Protein AF-0000000074205357 (afdb_homodimer)

pLDDT: mean 91.37, std 17.67, range [31.84, 99.0]

Nearest PDB structures (foldseek):
  1nye-assembly2_D  TM=8.393E-01  e=2.472E-08  Escherichia coli
  1qwi-assembly1_B  TM=8.369E-01  e=3.361E-08  Escherichia coli
  1nye-assembly3_F  TM=8.548E-01  e=4.298E-08  Escherichia coli
  1lql-assembly4_G  TM=8.268E-01  e=4.441E-07  Mycoplasmoides pneumoniae
  6mjn-assembly2_C  TM=7.764E-01  e=3.473E-07  Legionella pneumophila

Radius of gyration: 24.24 Å; Cα contacts (8 Å, |Δi|>4): 783; chains: 2; bounding box: 125×74×58 Å

Sequence (344 aa):
MSQPTSQPPSAPSPAPHTHPYAARLHWTGSTGGGIRSYSRDHVATAAPATPVVQLSADSAFRGDPDRLNPEQLVVMAASSCQLLSFLGAAARAGVDVLAYDDDATSHLDLTATPARLGTIRLAVTVRVAAGTDEALVHELAEQAHRACYVASTLAVPVEVSTTVTVGTVTAGMSQPTSQPPSAPSPAPHTHPYAARLHWTGSTGGGIRSYSRDHVATAAPATPVVQLSADSAFRGDPDRLNPEQLVVMAASSCQLLSFLGAAARAGVDVLAYDDDATSHLDLTATPARLGTIRLAVTVRVAAGTDEALVHELAEQAHRACYVASTLAVPVEVSTTVTVGTVTAG

Organism: NCBI:txid88382

InterPro domains:
  IPR003718 OsmC/Ohr conserved domain [PF02566] (63-161)
  IPR015946 K homology domain-like, alpha/beta [G3DSA:3.30.300.20] (14-162)
  IPR036102 OsmC/Ohr superfamily [SSF82784] (19-161)
  IPR052707 OsmC/Ohr Peroxiredoxin [PTHR42830] (17-164)

Secondary structure (DSSP, 8-state):
------PPPP--------EEEEEEEEEE---TT-TTSS---EEEE-TT--PPEEE---GGGT--TTSB-HHHHHHHHHHHHHHHHHHHHHHHHT--EEEEEEEEEEEEETTSSS-EE--EEEEEEEEE-TT--HHHHHHHHHHHHHH-HHHHHBSS-EEEEEEEEE------/------PPP---------EEEEEEEEEE---TT-TTSS---EEEE-TT--PPEEE---GGGT--TTSB-HHHHHHHHHHHHHHHHHHHHHHHHT--EEEEEEEEEEEEETTSSS-EE--EEEEEEEEE-TT--HHHHHHHHHHHHHH-HHHHHBSS-EEEEEEEEE------

Solvent-accessible surface area (backbone atoms only — not comparable to full-atom values): 17899 Å² total; per-residue (Å²): 134,84,75,79,80,76,73,75,79,76,73,78,72,73,72,73,90,68,51,72,38,39,24,42,37,44,38,68,54,44,20,57,75,23,78,84,55,43,76,50,58,33,39,34,36,35,67,75,18,64,62,74,45,57,33,15,36,51,49,94,70,65,20,46,50,59,29,43,24,36,68,43,32,44,53,39,15,39,52,49,28,36,50,53,32,27,51,49,44,28,11,73,71,58,41,33,41,39,33,39,38,30,57,25,38,37,29,51,30,76,84,43,89,63,38,17,53,40,57,33,39,36,46,31,39,36,30,28,45,63,89,63,58,64,70,56,52,54,51,36,48,52,53,9,55,73,62,12,35,51,52,55,26,36,62,43,58,70,46,80,45,82,43,82,43,66,47,73,74,72,82,119,135,84,75,80,79,75,74,74,79,77,73,77,72,74,71,73,90,67,52,72,38,38,24,43,35,44,36,66,55,43,21,57,75,23,79,84,55,43,76,49,57,33,39,34,35,35,68,75,18,65,61,74,46,57,32,15,35,51,49,92,71,66,20,45,50,59,30,43,24,38,69,42,33,43,54,39,15,41,50,48,28,37,49,53,32,25,51,50,46,28,11,72,71,58,41,32,41,41,34,39,37,29,56,25,35,35,29,51,31,76,84,44,89,64,37,18,53,39,57,33,40,37,43,32,40,37,30,28,45,63,90,63,59,63,71,56,52,54,51,36,48,53,53,9,53,71,62,12,34,51,52,55,25,36,64,41,60,70,46,79,46,81,44,81,43,64,47,73,75,71,80,119

Structure (mmCIF, N/CA/C/O backbone):
data_AF-0000000074205357-model_v1
#
loop_
_entity.id
_entity.type
_entity.pdbx_description
1 polymer 'Organic hydroperoxide reductase OsmC/OhrA'
#
loop_
_atom_site.group_PDB
_atom_site.id
_atom_site.type_symbol
_atom_site.label_atom_id
_atom_site.label_alt_id
_atom_site.label_comp_id
_atom_site.label_asym_id
_atom_site.label_entity_id
_atom_site.label_seq_id
_atom_site.pdbx_PDB_ins_code
_atom_site.Cartn_x
_atom_site.Cartn_y
_atom_site.Cartn_z
_atom_site.occupancy
_atom_site.B_iso_or_equiv
_atom_site.auth_seq_id
_atom_site.auth_comp_id
_atom_site.auth_asym_id
_atom_site.auth_atom_id
_atom_site.pdbx_PDB_model_num
ATOM 1 N N . MET A 1 1 ? -61.531 5.719 -25.719 1 37.44 1 MET A N 1
ATOM 2 C CA . MET A 1 1 ? -60.375 6.52 -25.344 1 37.44 1 MET A CA 1
ATOM 3 C C . MET A 1 1 ? -59.438 5.727 -24.438 1 37.44 1 MET A C 1
ATOM 5 O O . MET A 1 1 ? -59.781 5.414 -23.297 1 37.44 1 MET A O 1
ATOM 9 N N . SER A 1 2 ? -58.594 4.852 -25 1 43.41 2 SER A N 1
ATOM 10 C CA . SER A 1 2 ? -57.688 3.898 -24.375 1 43.41 2 SER A CA 1
ATOM 11 C C . SER A 1 2 ? -56.594 4.613 -23.594 1 43.41 2 SER A C 1
ATOM 13 O O . SER A 1 2 ? -55.906 5.492 -24.125 1 43.41 2 SER A O 1
ATOM 15 N N . GLN A 1 3 ? -56.75 4.754 -22.25 1 47.59 3 GLN A N 1
ATOM 16 C CA . GLN A 1 3 ? -55.75 5.34 -21.359 1 47.59 3 GLN A CA 1
ATOM 17 C C . GLN A 1 3 ? -54.406 4.633 -21.5 1 47.59 3 GLN A C 1
ATOM 19 O O . GLN A 1 3 ? -54.312 3.402 -21.438 1 47.59 3 GLN A O 1
ATOM 24 N N . PRO A 1 4 ? -53.406 5.297 -22.125 1 51.5 4 PRO A N 1
ATOM 25 C CA . PRO A 1 4 ? -52.094 4.645 -22.234 1 51.5 4 PRO A CA 1
ATOM 26 C C . PRO A 1 4 ? -51.531 4.199 -20.875 1 51.5 4 PRO A C 1
ATOM 28 O O . PRO A 1 4 ? -51.75 4.867 -19.859 1 51.5 4 PRO A O 1
ATOM 31 N N . THR A 1 5 ? -51.469 2.859 -20.578 1 49.06 5 THR A N 1
ATOM 32 C CA . THR A 1 5 ? -50.812 2.277 -19.406 1 49.06 5 THR A CA 1
ATOM 33 C C . THR A 1 5 ? -49.375 2.768 -19.266 1 49.06 5 THR A C 1
ATOM 35 O O . THR A 1 5 ? -48.531 2.494 -20.141 1 49.06 5 THR A O 1
ATOM 38 N N . SER A 1 6 ? -49.156 3.92 -18.641 1 49.31 6 SER A N 1
ATOM 39 C CA . SER A 1 6 ? -47.781 4.391 -18.328 1 49.31 6 SER A CA 1
ATOM 40 C C . SER A 1 6 ? -46.969 3.305 -17.656 1 49.31 6 SER A C 1
ATOM 42 O O . SER A 1 6 ? -47.344 2.791 -16.594 1 49.31 6 SER A O 1
ATOM 44 N N . GLN A 1 7 ? -46.125 2.523 -18.391 1 51.06 7 GLN A N 1
ATOM 45 C CA . GLN A 1 7 ? -45.188 1.568 -17.828 1 51.06 7 GLN A CA 1
ATOM 46 C C . GLN A 1 7 ? -44.375 2.199 -16.688 1 51.06 7 GLN A C 1
ATOM 48 O O . GLN A 1 7 ? -43.938 3.344 -16.797 1 51.06 7 GLN A O 1
ATOM 53 N N . PRO A 1 8 ? -44.469 1.638 -15.477 1 50.34 8 PRO A N 1
ATOM 54 C CA . PRO A 1 8 ? -43.656 2.211 -14.398 1 50.34 8 PRO A CA 1
ATOM 55 C C . PRO A 1 8 ? -42.188 2.365 -14.781 1 50.34 8 PRO A C 1
ATOM 57 O O . PRO A 1 8 ? -41.719 1.651 -15.656 1 50.34 8 PRO A O 1
ATOM 60 N N . PRO A 1 9 ? -41.5 3.48 -14.445 1 43.53 9 PRO A N 1
ATOM 61 C CA . PRO A 1 9 ? -40.094 3.676 -14.805 1 43.53 9 PRO A CA 1
ATOM 62 C C . PRO A 1 9 ? -39.219 2.506 -14.383 1 43.53 9 PRO A C 1
ATOM 64 O O . PRO A 1 9 ? -39.531 1.81 -13.414 1 43.53 9 PRO A O 1
ATOM 67 N N . SER A 1 10 ? -38.469 1.842 -15.305 1 40.16 10 SER A N 1
ATOM 68 C CA . SER A 1 10 ? -37.531 0.768 -15.039 1 40.16 10 SER A CA 1
ATOM 69 C C . SER A 1 10 ? -36.625 1.108 -13.852 1 40.16 10 SER A C 1
ATOM 71 O O . SER A 1 10 ? -36.25 2.27 -13.656 1 40.16 10 SER A O 1
ATOM 73 N N . ALA A 1 11 ? -36.562 0.311 -12.828 1 44.62 11 ALA A N 1
ATOM 74 C CA . ALA A 1 11 ? -35.719 0.458 -11.656 1 44.62 11 ALA A CA 1
ATOM 75 C C . ALA A 1 11 ? -34.281 0.863 -12.055 1 44.62 11 ALA A C 1
ATOM 77 O O . ALA A 1 11 ? -33.781 0.447 -13.102 1 44.62 11 ALA A O 1
ATOM 78 N N . PRO A 1 12 ? -33.688 1.892 -11.461 1 40.53 12 PRO A N 1
ATOM 79 C CA . PRO A 1 12 ? -32.344 2.26 -11.836 1 40.53 12 PRO A CA 1
ATOM 80 C C . PRO A 1 12 ? -31.406 1.053 -11.945 1 40.53 12 PRO A C 1
ATOM 82 O O . PRO A 1 12 ? -31.641 0.026 -11.305 1 40.53 12 PRO A O 1
ATOM 85 N N . SER A 1 13 ? -30.656 0.828 -13.07 1 40 13 SER A N 1
ATOM 86 C CA . SER A 1 13 ? -29.625 -0.197 -13.242 1 40 13 SER A CA 1
ATOM 87 C C . SER A 1 13 ? -28.812 -0.384 -11.969 1 40 13 SER A C 1
ATOM 89 O O . SER A 1 13 ? -28.5 0.587 -11.273 1 40 13 SER A O 1
ATOM 91 N N . PRO A 1 14 ? -28.766 -1.542 -11.43 1 40.16 14 PRO A N 1
ATOM 92 C CA . PRO A 1 14 ? -27.953 -1.721 -10.227 1 40.16 14 PRO A CA 1
ATOM 93 C C . PRO A 1 14 ? -26.656 -0.91 -10.266 1 40.16 14 PRO A C 1
ATOM 95 O O . PRO A 1 14 ? -26.125 -0.641 -11.344 1 40.16 14 PRO A O 1
ATOM 98 N N . ALA A 1 15 ? -26.453 -0.094 -9.32 1 43.97 15 ALA A N 1
ATOM 99 C CA . ALA A 1 15 ? -25.219 0.68 -9.172 1 43.97 15 ALA A CA 1
ATOM 100 C C . ALA A 1 15 ? -24.016 -0.115 -9.664 1 43.97 15 ALA A C 1
ATOM 102 O O . ALA A 1 15 ? -23.922 -1.32 -9.414 1 43.97 15 ALA A O 1
ATOM 103 N N . PRO A 1 16 ? -23.391 0.157 -10.852 1 49.69 16 PRO A N 1
ATOM 104 C CA . PRO A 1 16 ? -22.219 -0.597 -11.305 1 49.69 16 PRO A CA 1
ATOM 105 C C . PRO A 1 16 ? -21.406 -1.185 -10.141 1 49.69 16 PRO A C 1
ATOM 107 O O . PRO A 1 16 ? -21.406 -0.627 -9.039 1 49.69 16 PRO A O 1
ATOM 110 N N . HIS A 1 17 ? -21.406 -2.588 -10.047 1 56.41 17 HIS A N 1
ATOM 111 C CA . HIS A 1 17 ? -20.688 -3.305 -9 1 56.41 17 HIS A CA 1
ATOM 112 C C . HIS A 1 17 ? -19.391 -2.596 -8.648 1 56.41 17 HIS A C 1
ATOM 114 O O . HIS A 1 17 ? -18.406 -2.658 -9.406 1 56.41 17 HIS A O 1
ATOM 120 N N . THR A 1 18 ? -19.391 -1.508 -7.887 1 74.62 18 THR A N 1
ATOM 121 C CA . THR A 1 18 ? -18.203 -0.749 -7.512 1 74.62 18 THR A CA 1
ATOM 122 C C . THR A 1 18 ? -17.438 -1.458 -6.398 1 74.62 18 THR A C 1
ATOM 124 O O . THR A 1 18 ? -18.047 -2.111 -5.543 1 74.62 18 THR A O 1
ATOM 127 N N . HIS A 1 19 ? -16.188 -1.96 -6.57 1 93.56 19 HIS A N 1
ATOM 128 C CA . HIS A 1 19 ? -15.25 -2.455 -5.57 1 93.56 19 HIS A CA 1
ATOM 129 C C . HIS A 1 19 ? -14.625 -1.307 -4.789 1 93.56 19 HIS A C 1
ATOM 131 O O . HIS A 1 19 ? -13.477 -0.926 -5.043 1 93.56 19 HIS A O 1
ATOM 137 N N . PRO A 1 20 ? -15.523 -0.857 -3.738 1 97.38 20 PRO A N 1
ATOM 138 C CA . PRO A 1 20 ? -15.023 0.285 -2.973 1 97.38 20 PRO A CA 1
ATOM 139 C C . PRO A 1 20 ? -13.984 -0.117 -1.927 1 97.38 20 PRO A C 1
ATOM 141 O O . PRO A 1 20 ? -14.07 -1.208 -1.356 1 97.38 20 PRO A O 1
ATOM 144 N N . TYR A 1 21 ? -13.055 0.749 -1.659 1 98.56 21 TYR A N 1
ATOM 145 C CA . TYR A 1 21 ? -12.062 0.604 -0.601 1 98.56 21 TYR A CA 1
ATOM 146 C C . TYR A 1 21 ? -12.023 1.846 0.283 1 98.56 21 TYR A C 1
ATOM 148 O O . TYR A 1 21 ? -12.156 2.969 -0.207 1 98.56 21 TYR A O 1
ATOM 156 N N . ALA A 1 22 ? -11.812 1.605 1.586 1 98.56 22 ALA A N 1
ATOM 157 C CA . ALA A 1 22 ? -11.703 2.691 2.557 1 98.56 22 ALA A CA 1
ATOM 158 C C . ALA A 1 22 ? -10.586 2.424 3.557 1 98.56 22 ALA A C 1
ATOM 160 O O . ALA A 1 22 ? -10.289 1.27 3.873 1 98.56 22 ALA A O 1
ATOM 161 N N . ALA A 1 23 ? -9.969 3.457 4.02 1 98.88 23 ALA A N 1
ATOM 162 C CA . ALA A 1 23 ? -9.031 3.443 5.137 1 98.88 23 ALA A CA 1
ATOM 163 C C . ALA A 1 23 ? -9.234 4.652 6.043 1 98.88 23 ALA A C 1
ATOM 165 O O . ALA A 1 23 ? -9.336 5.785 5.57 1 98.88 23 ALA A O 1
ATOM 166 N N . ARG A 1 24 ? -9.352 4.387 7.301 1 98.94 24 ARG A N 1
ATOM 167 C CA . ARG A 1 24 ? -9.461 5.449 8.297 1 98.94 24 ARG A CA 1
ATOM 168 C C . ARG A 1 24 ? -8.172 5.57 9.109 1 98.94 24 ARG A C 1
ATOM 170 O O . ARG A 1 24 ? -7.688 4.582 9.664 1 98.94 24 ARG A O 1
ATOM 177 N N . LEU A 1 25 ? -7.66 6.75 9.203 1 98.94 25 LEU A N 1
ATOM 178 C CA . LEU A 1 25 ? -6.375 7.008 9.836 1 98.94 25 LEU A CA 1
ATOM 179 C C . LEU A 1 25 ? -6.52 8.016 10.969 1 98.94 25 LEU A C 1
ATOM 181 O O . LEU A 1 25 ? -7.293 8.969 10.859 1 98.94 25 LEU A O 1
ATOM 185 N N . HIS A 1 26 ? -5.715 7.824 12.023 1 98.94 26 HIS A N 1
ATOM 186 C CA . HIS A 1 26 ? -5.746 8.719 13.172 1 98.94 26 HIS A CA 1
ATOM 187 C C . HIS A 1 26 ? -4.34 8.984 13.703 1 98.94 26 HIS A C 1
ATOM 189 O O . HIS A 1 26 ? -3.539 8.062 13.844 1 98.94 26 HIS A O 1
ATOM 195 N N . TRP A 1 27 ? -4.078 10.219 13.969 1 98.94 27 TRP A N 1
ATOM 196 C CA . TRP A 1 27 ? -2.865 10.672 14.641 1 98.94 27 TRP A CA 1
ATOM 197 C C . TRP A 1 27 ? -3.18 11.75 15.672 1 98.94 27 TRP A C 1
ATOM 199 O O . TRP A 1 27 ? -4.031 12.609 15.438 1 98.94 27 TRP A O 1
ATOM 209 N N . THR A 1 28 ? -2.533 11.719 16.812 1 98.75 28 THR A N 1
ATOM 210 C CA . THR A 1 28 ? -2.543 12.805 17.781 1 98.75 28 THR A CA 1
ATOM 211 C C . THR A 1 28 ? -1.126 13.125 18.25 1 98.75 28 THR A C 1
ATOM 213 O O . THR A 1 28 ? -0.263 12.242 18.281 1 98.75 28 THR A O 1
ATOM 216 N N . GLY A 1 29 ? -0.884 14.344 18.547 1 98.31 29 GLY A N 1
ATOM 217 C CA . GLY A 1 29 ? 0.401 14.828 19.016 1 98.31 29 GLY A CA 1
ATOM 218 C C . GLY A 1 29 ? 0.498 16.344 19.031 1 98.31 29 GLY A C 1
ATOM 219 O O . GLY A 1 29 ? -0.491 17.031 19.297 1 98.31 29 GLY A O 1
ATOM 220 N N . SER A 1 30 ? 1.688 16.844 18.906 1 98.56 30 SER A N 1
ATOM 221 C CA . SER A 1 30 ? 1.98 18.266 18.781 1 98.56 30 SER A CA 1
ATOM 222 C C . SER A 1 30 ? 3.223 18.516 17.938 1 98.56 30 SER A C 1
ATOM 224 O O . SER A 1 30 ? 4.293 17.969 18.219 1 98.56 30 SER A O 1
ATOM 226 N N . THR A 1 31 ? 3.016 19.312 16.953 1 98.56 31 THR A N 1
ATOM 227 C CA . THR A 1 31 ? 4.16 19.641 16.109 1 98.56 31 THR A CA 1
ATOM 228 C C . THR A 1 31 ? 4.781 20.969 16.531 1 98.56 31 THR A C 1
ATOM 230 O O . THR A 1 31 ? 5.715 21.453 15.883 1 98.56 31 THR A O 1
ATOM 233 N N . GLY A 1 32 ? 4.297 21.516 17.531 1 97.5 32 GLY A N 1
ATOM 234 C CA . GLY A 1 32 ? 4.703 22.859 17.938 1 97.5 32 GLY A CA 1
ATOM 235 C C . GLY A 1 32 ? 6.16 22.938 18.359 1 97.5 32 GLY A C 1
ATOM 236 O O . GLY A 1 32 ? 6.773 24 18.297 1 97.5 32 GLY A O 1
ATOM 237 N N . GLY A 1 33 ? 6.738 21.844 18.828 1 97.56 33 GLY A N 1
ATOM 238 C CA . GLY A 1 33 ? 8.117 21.812 19.297 1 97.56 33 GLY A CA 1
ATOM 239 C C . GLY A 1 33 ? 9.125 21.688 18.172 1 97.56 33 GLY A C 1
ATOM 240 O O . GLY A 1 33 ? 10.328 21.688 18.422 1 97.56 33 GLY A O 1
ATOM 241 N N . GLY A 1 34 ? 8.648 21.484 16.922 1 97.56 34 GLY A N 1
ATOM 242 C CA . GLY A 1 34 ? 9.555 21.406 15.789 1 97.56 34 GLY A CA 1
ATOM 243 C C . GLY A 1 34 ? 9.727 19.984 15.266 1 97.56 34 GLY A C 1
ATOM 244 O O . GLY A 1 34 ? 9.125 19.047 15.797 1 97.56 34 GLY A O 1
ATOM 245 N N . ILE A 1 35 ? 10.602 19.781 14.281 1 97.31 35 ILE A N 1
ATOM 246 C CA . ILE A 1 35 ? 10.672 18.609 13.422 1 97.31 35 ILE A CA 1
ATOM 247 C C . ILE A 1 35 ? 11.141 17.406 14.234 1 97.31 35 ILE A C 1
ATOM 249 O O . ILE A 1 35 ? 10.859 16.25 13.875 1 97.31 35 ILE A O 1
ATOM 253 N N . ARG A 1 36 ? 11.742 17.625 15.391 1 96.81 36 ARG A N 1
ATOM 254 C CA . ARG A 1 36 ? 12.281 16.516 16.156 1 96.81 36 ARG A CA 1
ATOM 255 C C . ARG A 1 36 ? 11.406 16.188 17.359 1 96.81 36 ARG A C 1
ATOM 257 O O . ARG A 1 36 ? 11.688 15.25 18.109 1 96.81 36 ARG A O 1
ATOM 264 N N . SER A 1 37 ? 10.25 16.859 17.516 1 96.38 37 SER A N 1
ATOM 265 C CA . SER A 1 37 ? 9.609 16.859 18.828 1 96.38 37 SER A CA 1
ATOM 266 C C . SER A 1 37 ? 8.281 16.109 18.781 1 96.38 37 SER A C 1
ATOM 268 O O . SER A 1 37 ? 7.547 16.078 19.766 1 96.38 37 SER A O 1
ATOM 270 N N . TYR A 1 38 ? 7.934 15.547 17.703 1 98.06 38 TYR A N 1
ATOM 271 C CA . TYR A 1 38 ? 6.656 14.844 17.641 1 98.06 38 TYR A CA 1
ATOM 272 C C . TYR A 1 38 ? 6.84 13.406 17.188 1 98.06 38 TYR A C 1
ATOM 274 O O . TYR A 1 38 ? 7.805 13.094 16.484 1 98.06 38 TYR A O 1
ATOM 282 N N . SER A 1 39 ? 5.902 12.594 17.625 1 98.62 39 SER A N 1
ATOM 283 C CA . SER A 1 39 ? 5.875 11.211 17.141 1 98.62 39 SER A CA 1
ATOM 284 C C . SER A 1 39 ? 5.23 11.117 15.766 1 98.62 39 SER A C 1
ATOM 286 O O . SER A 1 39 ? 4.23 11.781 15.492 1 98.62 39 SER A O 1
ATOM 288 N N . ARG A 1 40 ? 5.758 10.273 14.914 1 98.88 40 ARG A N 1
ATOM 289 C CA . ARG A 1 40 ? 5.191 10 13.602 1 98.88 40 ARG A CA 1
ATOM 290 C C . ARG A 1 40 ? 4.316 8.758 13.625 1 98.88 40 ARG A C 1
ATOM 292 O O . ARG A 1 40 ? 3.83 8.305 12.586 1 98.88 40 ARG A O 1
ATOM 299 N N . ASP A 1 41 ? 4.199 8.148 14.844 1 98.94 41 ASP A N 1
ATOM 300 C CA . ASP A 1 41 ? 3.369 6.961 15.016 1 98.94 41 ASP A CA 1
ATOM 301 C C . ASP A 1 41 ? 1.889 7.297 14.859 1 98.94 41 ASP A C 1
ATOM 303 O O . ASP A 1 41 ? 1.411 8.297 15.398 1 98.94 41 ASP A O 1
ATOM 307 N N . HIS A 1 42 ? 1.185 6.527 14.094 1 98.94 42 HIS A N 1
ATOM 308 C CA . HIS A 1 42 ? -0.252 6.656 13.875 1 98.94 42 HIS A CA 1
ATOM 309 C C . HIS A 1 42 ? -0.887 5.301 13.578 1 98.94 42 HIS A C 1
ATOM 311 O O . HIS A 1 42 ? -0.194 4.281 13.539 1 98.94 42 HIS A O 1
ATOM 317 N N . VAL A 1 43 ? -2.203 5.305 13.516 1 98.94 43 VAL A N 1
ATOM 318 C CA . VAL A 1 43 ? -2.887 4.039 13.273 1 98.94 43 VAL A CA 1
ATOM 319 C C . VAL A 1 43 ? -3.867 4.195 12.117 1 98.94 43 VAL A C 1
ATOM 321 O O . VAL A 1 43 ? -4.34 5.297 11.836 1 98.94 43 VAL A O 1
ATOM 324 N N . ALA A 1 44 ? -4.086 3.119 11.477 1 98.94 44 ALA A N 1
ATOM 325 C CA . ALA A 1 44 ? -5.078 3.086 10.406 1 98.94 44 ALA A CA 1
ATOM 326 C C . ALA A 1 44 ? -5.855 1.772 10.422 1 98.94 44 ALA A C 1
ATOM 328 O O . ALA A 1 44 ? -5.332 0.738 10.844 1 98.94 44 ALA A O 1
ATOM 329 N N . THR A 1 45 ? -7.074 1.815 10.008 1 98.94 45 THR A N 1
ATOM 330 C CA . THR A 1 45 ? -7.945 0.668 9.773 1 98.94 45 THR A CA 1
ATOM 331 C C . THR A 1 45 ? -8.539 0.712 8.367 1 98.94 45 THR A C 1
ATOM 333 O O . THR A 1 45 ? -8.602 1.776 7.75 1 98.94 45 THR A O 1
ATOM 336 N N . ALA A 1 46 ? -8.898 -0.428 7.898 1 98.75 46 ALA A N 1
ATOM 337 C CA . ALA A 1 46 ? -9.531 -0.537 6.586 1 98.75 46 ALA A CA 1
ATOM 338 C C . ALA A 1 46 ? -10.68 -1.539 6.613 1 98.75 46 ALA A C 1
ATOM 340 O O . ALA A 1 46 ? -10.523 -2.686 6.188 1 98.75 46 ALA A O 1
ATOM 341 N N . ALA A 1 47 ? -11.781 -1.073 6.996 1 97.88 47 ALA A N 1
ATOM 342 C CA . ALA A 1 47 ? -12.945 -1.954 7.059 1 97.88 47 ALA A CA 1
ATOM 343 C C . ALA A 1 47 ? -13.273 -2.533 5.688 1 97.88 47 ALA A C 1
ATOM 345 O O . ALA A 1 47 ? -13.141 -1.848 4.668 1 97.88 47 ALA A O 1
ATOM 346 N N . PRO A 1 48 ? -13.734 -3.826 5.672 1 97.75 48 PRO A N 1
ATOM 347 C CA . PRO A 1 48 ? -14.148 -4.652 6.812 1 97.75 48 PRO A CA 1
ATOM 348 C C . PRO A 1 48 ? -12.977 -5.383 7.465 1 97.75 48 PRO A C 1
ATOM 350 O O . PRO A 1 48 ? -13.156 -6.094 8.453 1 97.75 48 PRO A O 1
ATOM 353 N N . ALA A 1 49 ? -11.711 -5.207 6.891 1 98.56 49 ALA A N 1
ATOM 354 C CA . ALA A 1 49 ? -10.57 -5.859 7.539 1 98.56 49 ALA A CA 1
ATOM 355 C C . ALA A 1 49 ? -10.508 -5.496 9.023 1 98.56 49 ALA A C 1
ATOM 357 O O . ALA A 1 49 ? -10.797 -4.359 9.398 1 98.56 49 ALA A O 1
ATOM 358 N N . THR A 1 50 ? -10.023 -6.348 9.867 1 98.12 50 THR A N 1
ATOM 359 C CA . THR A 1 50 ? -10.195 -6.199 11.305 1 98.12 50 THR A CA 1
ATOM 360 C C . THR A 1 50 ? -8.938 -5.617 11.945 1 98.12 50 THR A C 1
ATOM 362 O O . THR A 1 50 ? -9 -5.004 13.008 1 98.12 50 THR A O 1
ATOM 365 N N . PRO A 1 51 ? -7.766 -5.871 11.383 1 97.94 51 PRO A N 1
ATOM 366 C CA . PRO A 1 51 ? -6.566 -5.402 12.078 1 97.94 51 PRO A CA 1
ATOM 367 C C . PRO A 1 51 ? -6.48 -3.881 12.141 1 97.94 51 PRO A C 1
ATOM 369 O O . PRO A 1 51 ? -6.863 -3.197 11.195 1 97.94 51 PRO A O 1
ATOM 372 N N . VAL A 1 52 ? -6.043 -3.393 13.25 1 98.56 52 VAL A N 1
ATOM 373 C CA . VAL A 1 52 ? -5.523 -2.031 13.344 1 98.56 52 VAL A CA 1
ATOM 374 C C . VAL A 1 52 ? -4.047 -2.016 12.953 1 98.56 52 VAL A C 1
ATOM 376 O O . VAL A 1 52 ? -3.227 -2.705 13.57 1 98.56 52 VAL A O 1
ATOM 379 N N . VAL A 1 53 ? -3.686 -1.288 11.969 1 98.81 53 VAL A N 1
ATOM 380 C CA . VAL A 1 53 ? -2.312 -1.252 11.469 1 98.81 53 VAL A CA 1
ATOM 381 C C . VAL A 1 53 ? -1.546 -0.126 12.164 1 98.81 53 VAL A C 1
ATOM 383 O O . VAL A 1 53 ? -1.977 1.029 12.141 1 98.81 53 VAL A O 1
ATOM 386 N N . GLN A 1 54 ? -0.421 -0.467 12.766 1 98.81 54 GLN A N 1
ATOM 387 C CA . GLN A 1 54 ? 0.481 0.519 13.352 1 98.81 54 GLN A CA 1
ATOM 388 C C . GLN A 1 54 ? 1.467 1.049 12.312 1 98.81 54 GLN A C 1
ATOM 390 O O . GLN A 1 54 ? 2.246 0.283 11.742 1 98.81 54 GLN A O 1
ATOM 395 N N . LEU A 1 55 ? 1.446 2.354 12.148 1 98.94 55 LEU A N 1
ATOM 396 C CA . LEU A 1 55 ? 2.238 2.963 11.086 1 98.94 55 LEU A CA 1
ATOM 397 C C . LEU A 1 55 ? 3.143 4.059 11.641 1 98.94 55 LEU A C 1
ATOM 399 O O . LEU A 1 55 ? 2.885 4.59 12.719 1 98.94 55 LEU A O 1
ATOM 403 N N . SER A 1 56 ? 4.176 4.332 10.969 1 98.94 56 SER A N 1
ATOM 404 C CA . SER A 1 56 ? 5.086 5.438 11.242 1 98.94 56 SER A CA 1
ATOM 405 C C . SER A 1 56 ? 5.852 5.848 9.984 1 98.94 56 SER A C 1
ATOM 407 O O . SER A 1 56 ? 5.621 5.297 8.906 1 98.94 56 SER A O 1
ATOM 409 N N . ALA A 1 57 ? 6.578 6.867 10.055 1 98.81 57 ALA A N 1
ATOM 410 C CA . ALA A 1 57 ? 7.52 7.207 8.992 1 98.81 57 ALA A CA 1
ATOM 411 C C . ALA A 1 57 ? 8.68 6.215 8.945 1 98.81 57 ALA A C 1
ATOM 413 O O . ALA A 1 57 ? 8.922 5.492 9.914 1 98.81 57 ALA A O 1
ATOM 414 N N . ASP A 1 58 ? 9.336 6.141 7.793 1 97.94 58 ASP A N 1
ATOM 415 C CA . ASP A 1 58 ? 10.633 5.477 7.73 1 97.94 58 ASP A CA 1
ATOM 416 C C . ASP A 1 58 ? 11.57 5.992 8.82 1 97.94 58 ASP A C 1
ATOM 418 O O . ASP A 1 58 ? 11.594 7.188 9.109 1 97.94 58 ASP A O 1
ATOM 422 N N . SER A 1 59 ? 12.359 5.109 9.398 1 97.06 59 SER A N 1
ATOM 423 C CA . SER A 1 59 ? 13.266 5.492 10.477 1 97.06 59 SER A CA 1
ATOM 424 C C . SER A 1 59 ? 14.25 6.559 10.023 1 97.06 59 SER A C 1
ATOM 426 O O . SER A 1 59 ? 14.703 7.375 10.82 1 97.06 59 SER A O 1
ATOM 428 N N . ALA A 1 60 ? 14.586 6.609 8.742 1 95.69 60 ALA A N 1
ATOM 429 C CA . ALA A 1 60 ? 15.438 7.652 8.172 1 95.69 60 ALA A CA 1
ATOM 430 C C . ALA A 1 60 ? 14.781 9.023 8.289 1 95.69 60 ALA A C 1
ATOM 432 O O . ALA A 1 60 ? 15.461 10.055 8.219 1 95.69 60 ALA A O 1
ATOM 433 N N . PHE A 1 61 ? 13.508 9.055 8.453 1 97.12 61 PHE A N 1
ATOM 434 C CA . PHE A 1 61 ? 12.758 10.297 8.641 1 97.12 61 PHE A CA 1
ATOM 435 C C . PHE A 1 61 ? 12.156 10.367 10.039 1 97.12 61 PHE A C 1
ATOM 437 O O . PHE A 1 61 ? 11.047 10.875 10.219 1 97.12 61 PHE A O 1
ATOM 444 N N . ARG A 1 62 ? 12.844 9.664 10.953 1 97.81 62 ARG A N 1
ATOM 445 C CA . ARG A 1 62 ? 12.57 9.758 12.383 1 97.81 62 ARG A CA 1
ATOM 446 C C . ARG A 1 62 ? 11.312 8.969 12.758 1 97.81 62 ARG A C 1
ATOM 448 O O . ARG A 1 62 ? 10.594 9.352 13.68 1 97.81 62 ARG A O 1
ATOM 455 N N . GLY A 1 63 ? 10.977 8.039 12.039 1 98.5 63 GLY A N 1
ATOM 456 C CA . GLY A 1 63 ? 9.883 7.148 12.391 1 98.5 63 GLY A CA 1
ATOM 457 C C . GLY A 1 63 ? 10.305 6.016 13.297 1 98.5 63 GLY A C 1
ATOM 458 O O . GLY A 1 63 ? 11.477 5.922 13.688 1 98.5 63 GLY A O 1
ATOM 459 N N . ASP A 1 64 ? 9.344 5.262 13.688 1 98.69 64 ASP A N 1
ATOM 460 C CA . ASP A 1 64 ? 9.531 4.055 14.492 1 98.69 64 ASP A CA 1
ATOM 461 C C . ASP A 1 64 ? 9.844 2.85 13.609 1 98.69 64 ASP A C 1
ATOM 463 O O . ASP A 1 64 ? 8.992 2.402 12.836 1 98.69 64 ASP A O 1
ATOM 467 N N . PRO A 1 65 ? 11.023 2.277 13.711 1 98.19 65 PRO A N 1
ATOM 468 C CA . PRO A 1 65 ? 11.406 1.188 12.805 1 98.19 65 PRO A CA 1
ATOM 469 C C . PRO A 1 65 ? 10.586 -0.08 13.031 1 98.19 65 PRO A C 1
ATOM 471 O O . PRO A 1 65 ? 10.57 -0.965 12.172 1 98.19 65 PRO A O 1
ATOM 474 N N . ASP A 1 66 ? 9.945 -0.196 14.18 1 98.62 66 ASP A N 1
ATOM 475 C CA . ASP A 1 66 ? 9.172 -1.396 14.484 1 98.62 66 ASP A CA 1
ATOM 476 C C . ASP A 1 66 ? 7.809 -1.354 13.805 1 98.62 66 ASP A C 1
ATOM 478 O O . ASP A 1 66 ? 7.094 -2.359 13.773 1 98.62 66 ASP A O 1
ATOM 482 N N . ARG A 1 67 ? 7.418 -0.227 13.234 1 98.88 67 ARG A N 1
ATOM 483 C CA . ARG A 1 67 ? 6.125 -0.037 12.594 1 98.88 67 ARG A CA 1
ATOM 484 C C . ARG A 1 67 ? 6.27 0.022 11.078 1 98.88 67 ARG A C 1
ATOM 486 O O . ARG A 1 67 ? 7.34 0.344 10.562 1 98.88 67 ARG A O 1
ATOM 493 N N . LEU A 1 68 ? 5.262 -0.296 10.445 1 98.88 68 LEU A N 1
ATOM 494 C CA . LEU A 1 68 ? 5.254 -0.204 8.992 1 98.88 68 LEU A CA 1
ATOM 495 C C . LEU A 1 68 ? 5.238 1.253 8.539 1 98.88 68 LEU A C 1
ATOM 497 O O . LEU A 1 68 ? 4.688 2.115 9.227 1 98.88 68 LEU A O 1
ATOM 501 N N . ASN A 1 69 ? 5.836 1.54 7.43 1 98.88 69 ASN A N 1
ATOM 502 C CA . ASN A 1 69 ? 5.758 2.857 6.809 1 98.88 69 ASN A CA 1
ATOM 503 C C . ASN A 1 69 ? 5.066 2.797 5.453 1 98.88 69 ASN A C 1
ATOM 505 O O . ASN A 1 69 ? 4.879 1.715 4.895 1 98.88 69 ASN A O 1
ATOM 509 N N . PRO A 1 70 ? 4.598 3.918 4.914 1 98.94 70 PRO A N 1
ATOM 510 C CA . PRO A 1 70 ? 3.787 3.916 3.695 1 98.94 70 PRO A CA 1
ATOM 511 C C . PRO A 1 70 ? 4.512 3.291 2.506 1 98.94 70 PRO A C 1
ATOM 513 O O . PRO A 1 70 ? 3.883 2.654 1.657 1 98.94 70 PRO A O 1
ATOM 516 N N . GLU A 1 71 ? 5.805 3.469 2.32 1 98.81 71 GLU A N 1
ATOM 517 C CA . GLU A 1 71 ? 6.562 2.904 1.207 1 98.81 71 GLU A CA 1
ATOM 518 C C . GLU A 1 71 ? 6.555 1.379 1.253 1 98.81 71 GLU A C 1
ATOM 520 O O . GLU A 1 71 ? 6.371 0.723 0.226 1 98.81 71 GLU A O 1
ATOM 525 N N . GLN A 1 72 ? 6.734 0.864 2.443 1 98.94 72 GLN A N 1
ATOM 526 C CA . GLN A 1 72 ? 6.664 -0.583 2.625 1 98.94 72 GLN A CA 1
ATOM 527 C C . GLN A 1 72 ? 5.285 -1.12 2.262 1 98.94 72 GLN A C 1
ATOM 529 O O . GLN A 1 72 ? 5.164 -2.209 1.696 1 98.94 72 GLN A O 1
ATOM 534 N N . LEU A 1 73 ? 4.238 -0.398 2.619 1 98.94 73 LEU A N 1
ATOM 535 C CA . LEU A 1 73 ? 2.883 -0.816 2.285 1 98.94 73 LEU A CA 1
ATOM 536 C C . LEU A 1 73 ? 2.709 -0.937 0.775 1 98.94 73 LEU A C 1
ATOM 538 O O . LEU A 1 73 ? 2.059 -1.867 0.293 1 98.94 73 LEU A O 1
ATOM 542 N N . VAL A 1 74 ? 3.246 0.002 -0.014 1 98.94 74 VAL A N 1
ATOM 543 C CA . VAL A 1 74 ? 3.121 -0.029 -1.467 1 98.94 74 VAL A CA 1
ATOM 544 C C . VAL A 1 74 ? 3.838 -1.257 -2.023 1 98.94 74 VAL A C 1
ATOM 546 O O . VAL A 1 74 ? 3.291 -1.977 -2.861 1 98.94 74 VAL A O 1
ATOM 549 N N . VAL A 1 75 ? 5.074 -1.503 -1.562 1 98.94 75 VAL A N 1
ATOM 550 C CA . VAL A 1 75 ? 5.84 -2.656 -2.02 1 98.94 75 VAL A CA 1
ATOM 551 C C . VAL A 1 75 ? 5.086 -3.941 -1.692 1 98.94 75 VAL A C 1
ATOM 553 O O . VAL A 1 75 ? 4.969 -4.836 -2.535 1 98.94 75 VAL A O 1
ATOM 556 N N . MET A 1 76 ? 4.559 -4.031 -0.478 1 98.94 76 MET A N 1
ATOM 557 C CA . MET A 1 76 ? 3.789 -5.191 -0.034 1 98.94 76 MET A CA 1
ATOM 558 C C . MET A 1 76 ? 2.555 -5.395 -0.904 1 98.94 76 MET A C 1
ATOM 560 O O . MET A 1 76 ? 2.223 -6.523 -1.269 1 98.94 76 MET A O 1
ATOM 564 N N . ALA A 1 77 ? 1.872 -4.309 -1.202 1 99 77 ALA A N 1
ATOM 565 C CA . ALA A 1 77 ? 0.667 -4.375 -2.023 1 99 77 ALA A CA 1
ATOM 566 C C . ALA A 1 77 ? 0.975 -4.938 -3.408 1 99 77 ALA A C 1
ATOM 568 O O . ALA A 1 77 ? 0.236 -5.781 -3.92 1 99 77 ALA A O 1
ATOM 569 N N . ALA A 1 78 ? 2.047 -4.488 -4.039 1 99 78 ALA A N 1
ATOM 570 C CA . ALA A 1 78 ? 2.439 -4.977 -5.355 1 99 78 ALA A CA 1
ATOM 571 C C . ALA A 1 78 ? 2.732 -6.473 -5.32 1 99 78 ALA A C 1
ATOM 573 O O . ALA A 1 78 ? 2.305 -7.215 -6.207 1 99 78 ALA A O 1
ATOM 574 N N . SER A 1 79 ? 3.463 -6.852 -4.328 1 99 79 SER A N 1
ATOM 575 C CA . SER A 1 79 ? 3.809 -8.258 -4.156 1 99 79 SER A CA 1
ATOM 576 C C . SER A 1 79 ? 2.561 -9.117 -3.988 1 99 79 SER A C 1
ATOM 578 O O . SER A 1 79 ? 2.41 -10.141 -4.66 1 99 79 SER A O 1
ATOM 580 N N . SER A 1 80 ? 1.692 -8.727 -3.107 1 99 80 SER A N 1
ATOM 581 C CA . SER A 1 80 ? 0.453 -9.445 -2.828 1 99 80 SER A CA 1
ATOM 582 C C . SER A 1 80 ? -0.425 -9.539 -4.07 1 99 80 SER A C 1
ATOM 584 O O . SER A 1 80 ? -0.993 -10.594 -4.355 1 99 80 SER A O 1
ATOM 586 N N . CYS A 1 81 ? -0.544 -8.461 -4.762 1 98.94 81 CYS A N 1
ATOM 587 C CA . CYS A 1 81 ? -1.39 -8.438 -5.949 1 98.94 81 CYS A CA 1
ATOM 588 C C . CYS A 1 81 ? -0.862 -9.391 -7.02 1 98.94 81 CYS A C 1
ATOM 590 O O . CYS A 1 81 ? -1.64 -10.078 -7.684 1 98.94 81 CYS A O 1
ATOM 592 N N . GLN A 1 82 ? 0.452 -9.398 -7.258 1 98.94 82 GLN A N 1
ATOM 593 C CA . GLN A 1 82 ? 1.061 -10.344 -8.195 1 98.94 82 GLN A CA 1
ATOM 594 C C . GLN A 1 82 ? 0.733 -11.781 -7.816 1 98.94 82 GLN A C 1
ATOM 596 O O . GLN A 1 82 ? 0.355 -12.586 -8.672 1 98.94 82 GLN A O 1
ATOM 601 N N . LEU A 1 83 ? 0.873 -12.07 -6.523 1 99 83 LEU A N 1
ATOM 602 C CA . LEU A 1 83 ? 0.525 -13.406 -6.043 1 99 83 LEU A CA 1
ATOM 603 C C . LEU A 1 83 ? -0.912 -13.758 -6.41 1 99 83 LEU A C 1
ATOM 605 O O . LEU A 1 83 ? -1.163 -14.812 -7 1 99 83 LEU A O 1
ATOM 609 N N . LEU A 1 84 ? -1.78 -12.922 -6.039 1 98.94 84 LEU A N 1
ATOM 610 C CA . LEU A 1 84 ? -3.203 -13.203 -6.195 1 98.94 84 LEU A CA 1
ATOM 611 C C . LEU A 1 84 ? -3.568 -13.359 -7.668 1 98.94 84 LEU A C 1
ATOM 613 O O . LEU A 1 84 ? -4.336 -14.25 -8.031 1 98.94 84 LEU A O 1
ATOM 617 N N . SER A 1 85 ? -3.062 -12.43 -8.516 1 98.88 85 SER A N 1
ATOM 618 C CA . SER A 1 85 ? -3.275 -12.547 -9.953 1 98.88 85 SER A CA 1
ATOM 619 C C . SER A 1 85 ? -2.732 -13.867 -10.484 1 98.88 85 SER A C 1
ATOM 621 O O . SER A 1 85 ? -3.373 -14.523 -11.312 1 98.88 85 SER A O 1
ATOM 623 N N . PHE A 1 86 ? -1.569 -14.266 -10 1 98.94 86 PHE A N 1
ATOM 624 C CA . PHE A 1 86 ? -0.924 -15.484 -10.461 1 98.94 86 PHE A CA 1
ATOM 625 C C . PHE A 1 86 ? -1.73 -16.719 -10.055 1 98.94 86 PHE A C 1
ATOM 627 O O . PHE A 1 86 ? -1.946 -17.625 -10.859 1 98.94 86 PHE A O 1
ATOM 634 N N . LEU A 1 87 ? -2.123 -16.797 -8.805 1 98.94 87 LEU A N 1
ATOM 635 C CA . LEU A 1 87 ? -2.914 -17.922 -8.336 1 98.94 87 LEU A CA 1
ATOM 636 C C . LEU A 1 87 ? -4.188 -18.078 -9.164 1 98.94 87 LEU A C 1
ATOM 638 O O . LEU A 1 87 ? -4.566 -19.188 -9.523 1 98.94 87 LEU A O 1
ATOM 642 N N . GLY A 1 88 ? -4.883 -16.953 -9.406 1 98.81 88 GLY A N 1
ATOM 643 C CA . GLY A 1 88 ? -6.07 -17 -10.242 1 98.81 88 GLY A CA 1
ATOM 644 C C . GLY A 1 88 ? -5.793 -17.547 -11.633 1 98.81 88 GLY A C 1
ATOM 645 O O . GLY A 1 88 ? -6.527 -18.406 -12.125 1 98.81 88 GLY A O 1
ATOM 646 N N . ALA A 1 89 ? -4.762 -17.031 -12.273 1 98.88 89 ALA A N 1
ATOM 647 C CA . ALA A 1 89 ? -4.375 -17.5 -13.602 1 98.88 89 ALA A CA 1
ATOM 648 C C . ALA A 1 89 ? -4.035 -18.984 -13.578 1 98.88 89 ALA A C 1
ATOM 650 O O . ALA A 1 89 ? -4.449 -19.734 -14.469 1 98.88 89 ALA A O 1
ATOM 651 N N . ALA A 1 90 ? -3.275 -19.406 -12.586 1 98.88 90 ALA A N 1
ATOM 652 C CA . ALA A 1 90 ? -2.873 -20.797 -12.461 1 98.88 90 ALA A CA 1
ATOM 653 C C . ALA A 1 90 ? -4.09 -21.703 -12.305 1 98.88 90 ALA A C 1
ATOM 655 O O . ALA A 1 90 ? -4.191 -22.734 -12.977 1 98.88 90 ALA A O 1
ATOM 656 N N . ALA A 1 91 ? -4.973 -21.344 -11.453 1 98.75 91 ALA A N 1
ATOM 657 C CA . ALA A 1 91 ? -6.172 -22.141 -11.211 1 98.75 91 ALA A CA 1
ATOM 658 C C . ALA A 1 91 ? -6.992 -22.297 -12.492 1 98.75 91 ALA A C 1
ATOM 660 O O . ALA A 1 91 ? -7.465 -23.391 -12.805 1 98.75 91 ALA A O 1
ATOM 661 N N . ARG A 1 92 ? -7.141 -21.219 -13.195 1 98.56 92 ARG A N 1
ATOM 662 C CA . ARG A 1 92 ? -7.918 -21.234 -14.43 1 98.56 92 ARG A CA 1
ATOM 663 C C . ARG A 1 92 ? -7.238 -22.094 -15.492 1 98.56 92 ARG A C 1
ATOM 665 O O . ARG A 1 92 ? -7.91 -22.75 -16.297 1 98.56 92 ARG A O 1
ATOM 672 N N . ALA A 1 93 ? -5.914 -22.188 -15.453 1 98.5 93 ALA A N 1
ATOM 673 C CA . ALA A 1 93 ? -5.137 -22.922 -16.438 1 98.5 93 ALA A CA 1
ATOM 674 C C . ALA A 1 93 ? -4.953 -24.391 -16.016 1 98.5 93 ALA A C 1
ATOM 676 O O . ALA A 1 93 ? -4.371 -25.188 -16.766 1 98.5 93 ALA A O 1
ATOM 677 N N . GLY A 1 94 ? -5.336 -24.688 -14.781 1 98.12 94 GLY A N 1
ATOM 678 C CA . GLY A 1 94 ? -5.211 -26.047 -14.273 1 98.12 94 GLY A CA 1
ATOM 679 C C . GLY A 1 94 ? -3.832 -26.359 -13.727 1 98.12 94 GLY A C 1
ATOM 680 O O . GLY A 1 94 ? -3.457 -27.531 -13.594 1 98.12 94 GLY A O 1
ATOM 681 N N . VAL A 1 95 ? -3.023 -25.375 -13.547 1 98.5 95 VAL A N 1
ATOM 682 C CA . VAL A 1 95 ? -1.707 -25.547 -12.938 1 98.5 95 VAL A CA 1
ATOM 683 C C . VAL A 1 95 ? -1.837 -25.594 -11.422 1 98.5 95 VAL A C 1
ATOM 685 O O . VAL A 1 95 ? -2.438 -24.688 -10.82 1 98.5 95 VAL A O 1
ATOM 688 N N . ASP A 1 96 ? -1.3 -26.594 -10.805 1 98.56 96 ASP A N 1
ATOM 689 C CA . ASP A 1 96 ? -1.398 -26.75 -9.359 1 98.56 96 ASP A CA 1
ATOM 690 C C . ASP A 1 96 ? -0.206 -26.125 -8.648 1 98.56 96 ASP A C 1
ATOM 692 O O . ASP A 1 96 ? 0.852 -26.734 -8.523 1 98.56 96 ASP A O 1
ATOM 696 N N . VAL A 1 97 ? -0.375 -24.938 -8.156 1 98.81 97 VAL A N 1
ATOM 697 C CA . VAL A 1 97 ? 0.611 -24.234 -7.355 1 98.81 97 VAL A CA 1
ATOM 698 C C . VAL A 1 97 ? 0.497 -24.656 -5.895 1 98.81 97 VAL A C 1
ATOM 700 O O . VAL A 1 97 ? -0.601 -24.688 -5.332 1 98.81 97 VAL A O 1
ATOM 703 N N . LEU A 1 98 ? 1.633 -24.859 -5.297 1 98.75 98 LEU A N 1
ATOM 704 C CA . LEU A 1 98 ? 1.64 -25.422 -3.951 1 98.75 98 LEU A CA 1
ATOM 705 C C . LEU A 1 98 ? 2.207 -24.438 -2.945 1 98.75 98 LEU A C 1
ATOM 707 O O . LEU A 1 98 ? 1.921 -24.516 -1.749 1 98.75 98 LEU A O 1
ATOM 711 N N . ALA A 1 99 ? 3.023 -23.609 -3.418 1 98.88 99 ALA A N 1
ATOM 712 C CA . ALA A 1 99 ? 3.609 -22.562 -2.57 1 98.88 99 ALA A CA 1
ATOM 713 C C . ALA A 1 99 ? 4.102 -21.391 -3.404 1 98.88 99 ALA A C 1
ATOM 715 O O . ALA A 1 99 ? 4.391 -21.547 -4.594 1 98.88 99 ALA A O 1
ATOM 716 N N . TYR A 1 100 ? 4.195 -20.297 -2.857 1 98.88 100 TYR A N 1
ATOM 717 C CA . TYR A 1 100 ? 4.629 -19.047 -3.465 1 98.88 100 TYR A CA 1
ATOM 718 C C . TYR A 1 100 ? 5.348 -18.172 -2.449 1 98.88 100 TYR A C 1
ATOM 720 O O . TYR A 1 100 ? 4.809 -17.875 -1.377 1 98.88 100 TYR A O 1
ATOM 728 N N . ASP A 1 101 ? 6.547 -17.797 -2.736 1 98.94 101 ASP A N 1
ATOM 729 C CA . ASP A 1 101 ? 7.324 -16.828 -1.958 1 98.94 101 ASP A CA 1
ATOM 730 C C . ASP A 1 101 ? 7.762 -15.656 -2.822 1 98.94 101 ASP A C 1
ATOM 732 O O . ASP A 1 101 ? 7.988 -15.805 -4.023 1 98.94 101 ASP A O 1
ATOM 736 N N . ASP A 1 102 ? 7.848 -14.547 -2.236 1 99 102 ASP A N 1
ATOM 737 C CA . ASP A 1 102 ? 8.344 -13.367 -2.93 1 99 102 ASP A CA 1
ATOM 738 C C . ASP A 1 102 ? 9.234 -12.523 -2.014 1 99 102 ASP A C 1
ATOM 740 O O . ASP A 1 102 ? 8.852 -12.219 -0.882 1 99 102 ASP A O 1
ATOM 744 N N . ASP A 1 103 ? 10.406 -12.25 -2.406 1 98.94 103 ASP A N 1
ATOM 745 C CA . ASP A 1 103 ? 11.258 -11.227 -1.8 1 98.94 103 ASP A CA 1
ATOM 746 C C . ASP A 1 103 ? 11.211 -9.93 -2.598 1 98.94 103 ASP A C 1
ATOM 748 O O . ASP A 1 103 ? 12.086 -9.672 -3.432 1 98.94 103 ASP A O 1
ATOM 752 N N . ALA A 1 104 ? 10.289 -9.094 -2.305 1 98.94 104 ALA A N 1
ATOM 753 C CA . ALA A 1 104 ? 10.047 -7.848 -3.027 1 98.94 104 ALA A CA 1
ATOM 754 C C . ALA A 1 104 ? 10.93 -6.723 -2.484 1 98.94 104 ALA A C 1
ATOM 756 O O . ALA A 1 104 ? 11.156 -6.633 -1.275 1 98.94 104 ALA A O 1
ATOM 757 N N . THR A 1 105 ? 11.398 -5.84 -3.381 1 98.88 105 THR A N 1
ATOM 758 C CA . THR A 1 105 ? 12.242 -4.73 -2.951 1 98.88 105 THR A CA 1
ATOM 759 C C . THR A 1 105 ? 11.93 -3.471 -3.754 1 98.88 105 THR A C 1
ATOM 761 O O . THR A 1 105 ? 11.414 -3.551 -4.867 1 98.88 105 THR A O 1
ATOM 764 N N . SER A 1 106 ? 12.219 -2.33 -3.182 1 98.69 106 SER A N 1
ATOM 765 C CA . SER A 1 106 ? 12.273 -1.019 -3.82 1 98.69 106 SER A CA 1
ATOM 766 C C . SER A 1 106 ? 13.156 -0.057 -3.035 1 98.69 106 SER A C 1
ATOM 768 O O . SER A 1 106 ? 13.961 -0.484 -2.201 1 98.69 106 SER A O 1
ATOM 770 N N . HIS A 1 107 ? 13.164 1.128 -3.426 1 98.19 107 HIS A N 1
ATOM 771 C CA . HIS A 1 107 ? 13.867 2.203 -2.74 1 98.19 107 HIS A CA 1
ATOM 772 C C . HIS A 1 107 ? 13.227 3.557 -3.025 1 98.19 107 HIS A C 1
ATOM 774 O O . HIS A 1 107 ? 12.492 3.705 -4.004 1 98.19 107 HIS A O 1
ATOM 780 N N . LEU A 1 108 ? 13.484 4.395 -2.141 1 97.88 108 LEU A N 1
ATOM 781 C CA . LEU A 1 108 ? 13.062 5.762 -2.412 1 97.88 108 LEU A CA 1
ATOM 782 C C . LEU A 1 108 ? 14.039 6.453 -3.355 1 97.88 108 LEU A C 1
ATOM 784 O O . LEU A 1 108 ? 15.242 6.504 -3.084 1 97.88 108 LEU A O 1
ATOM 788 N N . ASP A 1 109 ? 13.594 6.949 -4.445 1 96.88 109 ASP A N 1
ATOM 789 C CA . ASP A 1 109 ? 14.391 7.723 -5.395 1 96.88 109 ASP A CA 1
ATOM 790 C C . ASP A 1 109 ? 14.242 9.219 -5.141 1 96.88 109 ASP A C 1
ATOM 792 O O . ASP A 1 109 ? 13.359 9.867 -5.699 1 96.88 109 ASP A O 1
ATOM 796 N N . LEU A 1 110 ? 15.125 9.766 -4.457 1 94.56 110 LEU A N 1
ATOM 797 C CA . LEU A 1 110 ? 15.062 11.172 -4.074 1 94.56 110 LEU A CA 1
ATOM 798 C C . LEU A 1 110 ? 15.562 12.062 -5.203 1 94.56 110 LEU A C 1
ATOM 800 O O . LEU A 1 110 ? 15.391 13.289 -5.16 1 94.56 110 LEU A O 1
ATOM 804 N N . THR A 1 111 ? 16.141 11.469 -6.234 1 94.12 111 THR A N 1
ATOM 805 C CA . THR A 1 111 ? 16.656 12.242 -7.355 1 94.12 111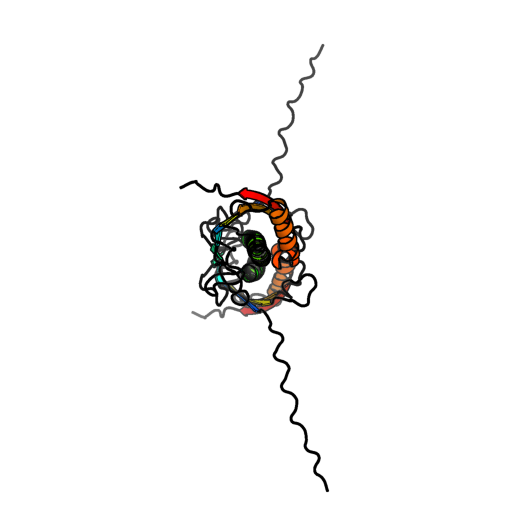 THR A CA 1
ATOM 806 C C . THR A 1 111 ? 15.578 12.453 -8.414 1 94.12 111 THR A C 1
ATOM 808 O O . THR A 1 111 ? 15.727 13.297 -9.305 1 94.12 111 THR A O 1
ATOM 811 N N . ALA A 1 112 ? 14.547 11.672 -8.281 1 94.38 112 ALA A N 1
ATOM 812 C CA . ALA A 1 112 ? 13.406 11.891 -9.172 1 94.38 112 ALA A CA 1
ATOM 813 C C . ALA A 1 112 ? 12.68 13.188 -8.82 1 94.38 112 ALA A C 1
ATOM 815 O O . ALA A 1 112 ? 12.742 13.648 -7.676 1 94.38 112 ALA A O 1
ATOM 816 N N . THR A 1 113 ? 12.008 13.766 -9.836 1 95.06 113 THR A N 1
ATOM 817 C CA . THR A 1 113 ? 11.195 14.953 -9.609 1 95.06 113 THR A CA 1
ATOM 818 C C . THR A 1 113 ? 9.766 14.734 -10.086 1 95.06 113 THR A C 1
ATOM 820 O O . THR A 1 113 ? 9.508 14.688 -11.297 1 95.06 113 THR A O 1
ATOM 823 N N . PRO A 1 114 ? 8.82 14.672 -9.164 1 96.88 114 PRO A N 1
ATOM 824 C CA . PRO A 1 114 ? 8.922 14.633 -7.703 1 96.88 114 PRO A CA 1
ATOM 825 C C . PRO A 1 114 ? 9.531 13.328 -7.191 1 96.88 114 PRO A C 1
ATOM 827 O O . PRO A 1 114 ? 9.477 12.305 -7.875 1 96.88 114 PRO A O 1
ATOM 830 N N . ALA A 1 115 ? 10.109 13.398 -5.949 1 97.44 115 ALA A N 1
ATOM 831 C CA . ALA A 1 115 ? 10.625 12.195 -5.301 1 97.44 115 ALA A CA 1
ATOM 832 C C . ALA A 1 115 ? 9.539 11.133 -5.18 1 97.44 115 ALA A C 1
ATOM 834 O O . ALA A 1 115 ? 8.383 11.445 -4.898 1 97.44 115 ALA A O 1
ATOM 835 N N . ARG A 1 116 ? 9.898 9.883 -5.367 1 98.31 116 ARG A N 1
ATOM 836 C CA . ARG A 1 116 ? 8.969 8.758 -5.422 1 98.31 116 ARG A CA 1
ATOM 837 C C . ARG A 1 116 ? 9.703 7.438 -5.219 1 98.31 116 ARG A C 1
ATOM 839 O O . ARG A 1 116 ? 10.938 7.41 -5.141 1 98.31 116 ARG A O 1
ATOM 846 N N . LEU A 1 117 ? 8.969 6.375 -5.055 1 98.62 117 LEU A N 1
ATOM 847 C CA . LEU A 1 117 ? 9.602 5.062 -5.07 1 98.62 117 LEU A CA 1
ATOM 848 C C . LEU A 1 117 ? 10.266 4.797 -6.422 1 98.62 117 LEU A C 1
ATOM 850 O O . LEU A 1 117 ? 9.742 5.203 -7.461 1 98.62 117 LEU A O 1
ATOM 854 N N . GLY A 1 118 ? 11.383 4.109 -6.395 1 98.31 118 GLY A N 1
ATOM 855 C CA . GLY A 1 118 ? 11.953 3.553 -7.613 1 98.31 118 GLY A CA 1
ATOM 856 C C . GLY A 1 118 ? 11.266 2.279 -8.07 1 98.31 118 GLY A C 1
ATOM 857 O O . GLY A 1 118 ? 10.156 1.975 -7.625 1 98.31 118 GLY A O 1
ATOM 858 N N . THR 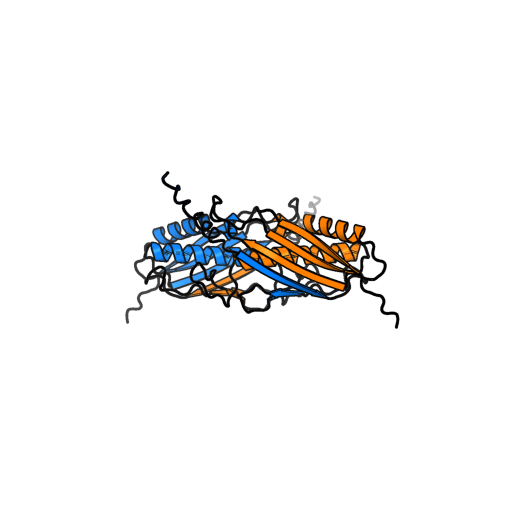A 1 119 ? 11.945 1.582 -8.992 1 98.62 119 THR A N 1
ATOM 859 C CA . THR A 1 119 ? 11.438 0.317 -9.508 1 98.62 119 THR A CA 1
ATOM 860 C C . THR A 1 119 ? 11.109 -0.641 -8.367 1 98.62 119 THR A C 1
ATOM 862 O O . THR A 1 119 ? 11.875 -0.756 -7.402 1 98.62 119 THR A O 1
ATOM 865 N N . ILE A 1 120 ? 9.977 -1.221 -8.398 1 98.88 120 ILE A N 1
ATOM 866 C CA . ILE A 1 120 ? 9.633 -2.328 -7.512 1 98.88 120 ILE A CA 1
ATOM 867 C C . ILE A 1 120 ? 10 -3.652 -8.172 1 98.88 120 ILE A C 1
ATOM 869 O O . ILE A 1 120 ? 9.531 -3.955 -9.273 1 98.88 120 ILE A O 1
ATOM 873 N N . ARG A 1 121 ? 10.828 -4.398 -7.504 1 98.94 121 ARG A N 1
ATOM 874 C CA . ARG A 1 121 ? 11.266 -5.688 -8.031 1 98.94 121 ARG A CA 1
ATOM 875 C C . ARG A 1 121 ? 10.68 -6.84 -7.223 1 98.94 121 ARG A C 1
ATOM 877 O O . ARG A 1 121 ? 10.836 -6.895 -6.004 1 98.94 121 ARG A O 1
ATOM 884 N N . LEU A 1 122 ? 9.992 -7.719 -7.887 1 98.94 122 LEU A N 1
ATOM 885 C CA . LEU A 1 122 ? 9.461 -8.93 -7.277 1 98.94 122 LEU A CA 1
ATOM 886 C C . LEU A 1 122 ? 10.305 -10.148 -7.652 1 98.94 122 LEU A C 1
ATOM 888 O O . LEU A 1 122 ? 10.484 -10.438 -8.836 1 98.94 122 LEU A O 1
ATOM 892 N N . ALA A 1 123 ? 10.867 -10.758 -6.672 1 98.94 123 ALA A N 1
ATOM 893 C CA . ALA A 1 123 ? 11.633 -11.992 -6.844 1 98.94 123 ALA A CA 1
ATOM 894 C C . ALA A 1 123 ? 10.836 -13.203 -6.363 1 98.94 123 ALA A C 1
ATOM 896 O O . ALA A 1 123 ? 10.953 -13.602 -5.203 1 98.94 123 ALA A O 1
ATOM 897 N N . VAL A 1 124 ? 10.195 -13.859 -7.254 1 98.94 124 VAL A N 1
ATOM 898 C CA . VAL A 1 124 ? 9.148 -14.836 -6.949 1 98.94 124 VAL A CA 1
ATOM 899 C C . VAL A 1 124 ? 9.711 -16.25 -7.07 1 98.94 124 VAL A C 1
ATOM 901 O O . VAL A 1 124 ? 10.453 -16.547 -8.008 1 98.94 124 VAL A O 1
ATOM 904 N N . THR A 1 125 ? 9.398 -17.047 -6.117 1 98.88 125 THR A N 1
ATOM 905 C CA . THR A 1 125 ? 9.602 -18.5 -6.195 1 98.88 125 THR A CA 1
ATOM 906 C C . THR A 1 125 ? 8.281 -19.234 -6.066 1 98.88 125 THR A C 1
ATOM 908 O O . THR A 1 125 ? 7.543 -19.047 -5.098 1 98.88 125 THR A O 1
ATOM 911 N N . VAL A 1 126 ? 8.07 -20.094 -7.031 1 98.81 126 VAL A N 1
ATOM 912 C CA . VAL A 1 126 ? 6.816 -20.828 -7.066 1 98.81 126 VAL A CA 1
ATOM 913 C C . VAL A 1 126 ? 7.105 -22.328 -7.035 1 98.81 126 VAL A C 1
ATOM 915 O O . VAL A 1 126 ? 7.961 -22.828 -7.773 1 98.81 126 VAL A O 1
ATOM 918 N N . ARG A 1 127 ? 6.379 -23.031 -6.188 1 98.81 127 ARG A N 1
ATOM 919 C CA . ARG A 1 127 ? 6.395 -24.484 -6.203 1 98.81 127 ARG A CA 1
ATOM 920 C C . ARG A 1 127 ? 5.133 -25.047 -6.855 1 98.81 127 ARG A C 1
ATOM 922 O O . ARG A 1 127 ? 4.02 -24.656 -6.484 1 98.81 127 ARG A O 1
ATOM 929 N N . VAL A 1 128 ? 5.379 -25.953 -7.754 1 98.69 128 VAL A N 1
ATOM 930 C CA . VAL A 1 128 ? 4.242 -26.516 -8.477 1 98.69 128 VAL A CA 1
ATOM 931 C C . VAL A 1 128 ? 4.281 -28.047 -8.398 1 98.69 128 VAL A C 1
ATOM 933 O O . VAL A 1 128 ? 5.309 -28.625 -8.047 1 98.69 128 VAL A O 1
ATOM 936 N N . ALA A 1 129 ? 3.188 -28.625 -8.656 1 97.94 129 ALA A N 1
ATOM 937 C CA . ALA A 1 129 ? 3.061 -30.078 -8.633 1 97.94 129 ALA A CA 1
ATOM 938 C C . ALA A 1 129 ? 3.969 -30.719 -9.672 1 97.94 129 ALA A C 1
ATOM 940 O O . ALA A 1 129 ? 4.277 -30.125 -10.703 1 97.94 129 ALA A O 1
ATOM 941 N N . ALA A 1 130 ? 4.348 -31.953 -9.43 1 96.56 130 ALA A N 1
ATOM 942 C CA . ALA A 1 130 ? 5.145 -32.719 -10.375 1 96.56 130 ALA A CA 1
ATOM 943 C C . ALA A 1 130 ? 4.438 -32.844 -11.719 1 96.56 130 ALA A C 1
ATOM 945 O O . ALA A 1 130 ? 3.217 -33 -11.773 1 96.56 130 ALA A O 1
ATOM 946 N N . GLY A 1 131 ? 5.223 -32.781 -12.734 1 95.94 131 GLY A N 1
ATOM 947 C CA . GLY A 1 131 ? 4.672 -32.938 -14.07 1 95.94 131 GLY A CA 1
ATOM 948 C C . GLY A 1 131 ? 4.227 -31.625 -14.695 1 95.94 131 GLY A C 1
ATOM 949 O O . GLY A 1 131 ? 3.871 -31.578 -15.875 1 95.94 131 GLY A O 1
ATOM 950 N N . THR A 1 132 ? 4.242 -30.531 -13.938 1 97.38 132 THR A N 1
ATOM 951 C CA . THR A 1 132 ? 3.832 -29.234 -14.438 1 97.38 132 THR A CA 1
ATOM 952 C C . THR A 1 132 ? 4.828 -28.703 -15.469 1 97.38 132 THR A C 1
ATOM 954 O O . THR A 1 132 ? 6.043 -28.828 -15.289 1 97.38 132 THR A O 1
ATOM 957 N N . ASP A 1 133 ? 4.348 -28.109 -16.547 1 96.62 133 ASP A N 1
ATOM 958 C CA . ASP A 1 133 ? 5.168 -27.453 -17.547 1 96.62 133 ASP A CA 1
ATOM 959 C C . ASP A 1 133 ? 5.691 -26.109 -17.047 1 96.62 133 ASP A C 1
ATOM 961 O O . ASP A 1 133 ? 4.926 -25.156 -16.906 1 96.62 133 ASP A O 1
ATOM 965 N N . GLU A 1 134 ? 6.945 -26.062 -16.859 1 97.38 134 GLU A N 1
ATOM 966 C CA . GLU A 1 134 ? 7.551 -24.859 -16.312 1 97.38 134 GLU A CA 1
ATOM 967 C C . GLU A 1 134 ? 7.32 -23.656 -17.234 1 97.38 134 GLU A C 1
ATOM 969 O O . GLU A 1 134 ? 7.125 -22.531 -16.781 1 97.38 134 GLU A O 1
ATOM 974 N N . ALA A 1 135 ? 7.414 -23.859 -18.516 1 98.06 135 ALA A N 1
ATOM 975 C CA . ALA A 1 135 ? 7.195 -22.781 -19.484 1 98.06 135 ALA A CA 1
ATOM 976 C C . ALA A 1 135 ? 5.812 -22.156 -19.297 1 98.06 135 ALA A C 1
ATOM 978 O O . ALA A 1 135 ? 5.648 -20.938 -19.422 1 98.06 135 ALA A O 1
ATOM 979 N N . LEU A 1 136 ? 4.82 -23.031 -19.031 1 98.56 136 LEU A N 1
ATOM 980 C CA . LEU A 1 136 ? 3.471 -22.547 -18.781 1 98.56 136 LEU A CA 1
ATOM 981 C C . LEU A 1 136 ? 3.424 -21.688 -17.531 1 98.56 136 LEU A C 1
ATOM 983 O O . LEU A 1 136 ? 2.752 -20.656 -17.5 1 98.56 136 LEU A O 1
ATOM 987 N N . VAL A 1 137 ? 4.121 -22.078 -16.484 1 98.75 137 VAL A N 1
ATOM 988 C CA . VAL A 1 137 ? 4.156 -21.312 -15.234 1 98.75 137 VAL A CA 1
ATOM 989 C C . VAL A 1 137 ? 4.691 -19.906 -15.492 1 98.75 137 VAL A C 1
ATOM 991 O O . VAL A 1 137 ? 4.133 -18.922 -14.992 1 98.75 137 VAL A O 1
ATOM 994 N N . HIS A 1 138 ? 5.738 -19.812 -16.266 1 98.75 138 HIS A N 1
ATOM 995 C CA . HIS A 1 138 ? 6.312 -18.516 -16.609 1 98.75 138 HIS A CA 1
ATOM 996 C C . HIS A 1 138 ? 5.324 -17.656 -17.391 1 98.75 138 HIS A C 1
ATOM 998 O O . HIS A 1 138 ? 5.215 -16.453 -17.156 1 98.75 138 HIS A O 1
ATOM 1004 N N . GLU A 1 139 ? 4.668 -18.297 -18.328 1 98.81 139 GLU A N 1
ATOM 1005 C CA . GLU A 1 139 ? 3.654 -17.578 -19.094 1 98.81 139 GLU A CA 1
ATOM 1006 C C . GLU A 1 139 ? 2.557 -17.031 -18.188 1 98.81 139 GLU A C 1
ATOM 1008 O O . GLU A 1 139 ? 2.127 -15.883 -18.344 1 98.81 139 GLU A O 1
ATOM 1013 N N . LEU A 1 140 ? 2.119 -17.859 -17.312 1 98.88 140 LEU A N 1
ATOM 1014 C CA . LEU A 1 140 ? 1.062 -17.453 -16.391 1 98.88 140 LEU A CA 1
ATOM 1015 C C . LEU A 1 140 ? 1.54 -16.328 -15.461 1 98.88 140 LEU A C 1
ATOM 1017 O O . LEU A 1 140 ? 0.76 -15.453 -15.086 1 98.88 140 LEU A O 1
ATOM 1021 N N . ALA A 1 141 ? 2.816 -16.375 -15.031 1 98.88 141 ALA A N 1
ATOM 1022 C CA . ALA A 1 141 ? 3.379 -15.297 -14.219 1 98.88 141 ALA A CA 1
ATOM 1023 C C . ALA A 1 141 ? 3.346 -13.969 -14.969 1 98.88 141 ALA A C 1
ATOM 1025 O O . ALA A 1 141 ? 3.035 -12.93 -14.391 1 98.88 141 ALA A O 1
ATOM 1026 N N . GLU A 1 142 ? 3.631 -13.977 -16.25 1 98.69 142 GLU A N 1
ATOM 1027 C CA . GLU A 1 142 ? 3.58 -12.773 -17.078 1 98.69 142 GLU A CA 1
ATOM 1028 C C . GLU A 1 142 ? 2.146 -12.281 -17.25 1 98.69 142 GLU A C 1
ATOM 1030 O O . GLU A 1 142 ? 1.894 -11.078 -17.203 1 98.69 142 GLU A O 1
ATOM 1035 N N . GLN A 1 143 ? 1.286 -13.211 -17.516 1 98.75 143 GLN A N 1
ATOM 1036 C CA . GLN A 1 143 ? -0.127 -12.859 -17.609 1 98.75 143 GLN A CA 1
ATOM 1037 C C . GLN A 1 143 ? -0.616 -12.195 -16.328 1 98.75 143 GLN A C 1
ATOM 1039 O O . GLN A 1 143 ? -1.357 -11.219 -16.375 1 98.75 143 GLN A O 1
ATOM 1044 N N . ALA A 1 144 ? -0.224 -12.773 -15.227 1 98.81 144 ALA A N 1
ATOM 1045 C CA . ALA A 1 144 ? -0.582 -12.234 -13.914 1 98.81 144 ALA A CA 1
ATOM 1046 C C . ALA A 1 144 ? -0.089 -10.797 -13.758 1 98.81 144 ALA A C 1
ATOM 1048 O O . ALA A 1 144 ? -0.805 -9.945 -13.234 1 98.81 144 ALA A O 1
ATOM 1049 N N . HIS A 1 145 ? 1.132 -10.539 -14.188 1 98.81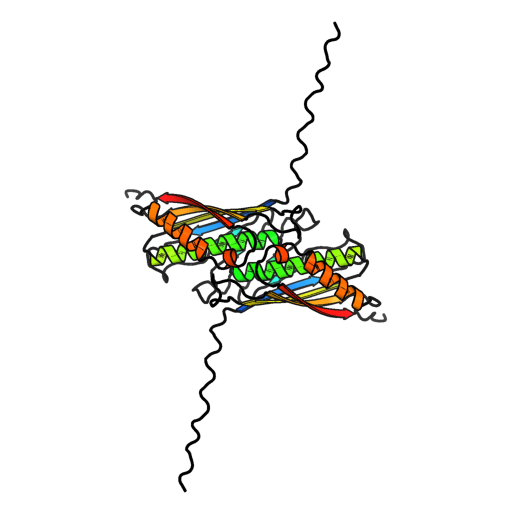 145 HIS A N 1
ATOM 1050 C CA . HIS A 1 145 ? 1.7 -9.203 -14.094 1 98.81 145 HIS A CA 1
ATOM 1051 C C . HIS A 1 145 ? 0.87 -8.195 -14.891 1 98.81 145 HIS A C 1
ATOM 1053 O O . HIS A 1 145 ? 0.599 -7.094 -14.406 1 98.81 145 HIS A O 1
ATOM 1059 N N . ARG A 1 146 ? 0.417 -8.547 -16.047 1 98.06 146 ARG A N 1
ATOM 1060 C CA . ARG A 1 146 ? -0.382 -7.668 -16.891 1 98.06 146 ARG A CA 1
ATOM 1061 C C . ARG A 1 146 ? -1.759 -7.422 -16.281 1 98.06 146 ARG A C 1
ATOM 1063 O O . ARG A 1 146 ? -2.381 -6.391 -16.531 1 98.06 146 ARG A O 1
ATOM 1070 N N . ALA A 1 147 ? -2.17 -8.359 -15.445 1 98.25 147 ALA A N 1
ATOM 1071 C CA . ALA A 1 147 ? -3.514 -8.289 -14.875 1 98.25 147 ALA A CA 1
ATOM 1072 C C . ALA A 1 147 ? -3.486 -7.699 -13.469 1 98.25 147 ALA A C 1
ATOM 1074 O O . ALA A 1 147 ? -4.527 -7.578 -12.82 1 98.25 147 ALA A O 1
ATOM 1075 N N . CYS A 1 148 ? -2.363 -7.41 -12.984 1 98.5 148 CYS A N 1
ATOM 1076 C CA . CYS A 1 148 ? -2.207 -6.957 -11.609 1 98.5 148 CYS A CA 1
ATOM 1077 C C . CYS A 1 148 ? -2.721 -5.531 -11.438 1 98.5 148 CYS A C 1
ATOM 1079 O O . CYS A 1 148 ? -2.121 -4.586 -11.953 1 98.5 148 CYS A O 1
ATOM 1081 N N . TYR A 1 149 ? -3.779 -5.32 -10.664 1 98.62 149 TYR A N 1
ATOM 1082 C CA . TYR A 1 149 ? -4.418 -4.023 -10.469 1 98.62 149 TYR A CA 1
ATOM 1083 C C . TYR A 1 149 ? -3.455 -3.025 -9.836 1 98.62 149 TYR A C 1
ATOM 1085 O O . TYR A 1 149 ? -3.443 -1.848 -10.203 1 98.62 149 TYR A O 1
ATOM 1093 N N . VAL A 1 150 ? -2.672 -3.52 -8.828 1 98.94 150 VAL A N 1
ATOM 1094 C CA . VAL A 1 150 ? -1.769 -2.625 -8.109 1 98.94 150 VAL A CA 1
ATOM 1095 C C . VAL A 1 150 ? -0.653 -2.16 -9.039 1 98.94 150 VAL A C 1
ATOM 1097 O O . VAL A 1 150 ? -0.356 -0.965 -9.117 1 98.94 150 VAL A O 1
ATOM 1100 N N . ALA A 1 151 ? -0.049 -3.086 -9.766 1 98.88 151 ALA A N 1
ATOM 1101 C CA . ALA A 1 151 ? 0.976 -2.674 -10.719 1 98.88 151 ALA A CA 1
ATOM 1102 C C . ALA A 1 151 ? 0.425 -1.646 -11.703 1 98.88 151 ALA A C 1
ATOM 1104 O O . ALA A 1 151 ? 1.104 -0.671 -12.039 1 98.88 151 ALA A O 1
ATOM 1105 N N . SER A 1 152 ? -0.802 -1.799 -12.148 1 98.75 152 SER A N 1
ATOM 1106 C CA . SER A 1 152 ? -1.437 -0.897 -13.109 1 98.75 152 SER A CA 1
ATOM 1107 C C . SER A 1 152 ? -1.756 0.45 -12.469 1 98.75 152 SER A C 1
ATOM 1109 O O . SER A 1 152 ? -2.055 1.42 -13.172 1 98.75 152 SER A O 1
ATOM 1111 N N . THR A 1 153 ? -1.762 0.513 -11.203 1 98.81 153 THR A N 1
ATOM 1112 C CA . THR A 1 153 ? -2.051 1.727 -10.445 1 98.81 153 THR A CA 1
ATOM 1113 C C . THR A 1 153 ? -0.782 2.549 -10.242 1 98.81 153 THR A C 1
ATOM 1115 O O . THR A 1 153 ? -0.851 3.732 -9.906 1 98.81 153 THR A O 1
ATOM 1118 N N . LEU A 1 154 ? 0.393 1.971 -10.43 1 98.88 154 LEU A N 1
ATOM 1119 C CA . LEU A 1 154 ? 1.671 2.607 -10.125 1 98.88 154 LEU A CA 1
ATOM 1120 C C . LEU A 1 154 ? 2.242 3.285 -11.367 1 98.88 154 LEU A C 1
ATOM 1122 O O . LEU A 1 154 ? 2.105 2.771 -12.484 1 98.88 154 LEU A O 1
ATOM 1126 N N . ALA A 1 155 ? 2.91 4.387 -11.156 1 98.25 155 ALA A N 1
ATOM 1127 C CA . ALA A 1 155 ? 3.586 5.129 -12.219 1 98.25 155 ALA A CA 1
ATOM 1128 C C . ALA A 1 155 ? 5.027 4.656 -12.391 1 98.25 155 ALA A C 1
ATOM 1130 O O . ALA A 1 155 ? 5.734 5.113 -13.289 1 98.25 155 ALA A O 1
ATOM 1131 N N . VAL A 1 156 ? 5.492 3.811 -11.531 1 98.5 156 VAL A N 1
ATOM 1132 C CA . VAL A 1 156 ? 6.852 3.283 -11.562 1 98.5 156 VAL A CA 1
ATOM 1133 C C . VAL A 1 156 ? 6.832 1.83 -12.031 1 98.5 156 VAL A C 1
ATOM 1135 O O . VAL A 1 156 ? 5.836 1.128 -11.859 1 98.5 156 VAL A O 1
ATOM 1138 N N . PRO A 1 157 ? 7.938 1.396 -12.617 1 98.5 157 PRO A N 1
ATOM 1139 C CA . PRO A 1 157 ? 7.926 0.023 -13.125 1 98.5 157 PRO A CA 1
ATOM 1140 C C . PRO A 1 157 ? 7.844 -1.019 -12.016 1 98.5 157 PRO A C 1
ATOM 1142 O O . PRO A 1 157 ? 8.414 -0.821 -10.938 1 98.5 157 PRO A O 1
ATOM 1145 N N . VAL A 1 158 ? 7.129 -2.07 -12.234 1 98.94 158 VAL A N 1
ATOM 1146 C CA . VAL A 1 158 ? 7.164 -3.305 -11.461 1 98.94 158 VAL A CA 1
ATOM 1147 C C . VAL A 1 158 ? 7.781 -4.426 -12.289 1 98.94 158 VAL A C 1
ATOM 1149 O O . VAL A 1 158 ? 7.25 -4.789 -13.344 1 98.94 158 VAL A O 1
ATOM 1152 N N . GLU A 1 159 ? 8.883 -4.91 -11.859 1 98.94 159 GLU A N 1
ATOM 1153 C CA . GLU A 1 159 ? 9.586 -5.98 -12.562 1 98.94 159 GLU A CA 1
ATOM 1154 C C . GLU A 1 159 ? 9.453 -7.305 -11.812 1 98.94 159 GLU A C 1
ATOM 1156 O O . GLU A 1 159 ? 9.688 -7.367 -10.602 1 98.94 159 GLU A O 1
ATOM 1161 N N . VAL A 1 160 ? 9.156 -8.375 -12.539 1 98.94 160 VAL A N 1
ATOM 1162 C CA . VAL A 1 160 ? 8.914 -9.672 -11.914 1 98.94 160 VAL A CA 1
ATOM 1163 C C . VAL A 1 160 ? 9.906 -10.695 -12.445 1 98.94 160 VAL A C 1
ATOM 1165 O O . VAL A 1 160 ? 10.031 -10.883 -13.656 1 98.94 160 VAL A O 1
ATOM 1168 N N . SER A 1 161 ? 10.617 -11.289 -11.594 1 98.88 161 SER A N 1
ATOM 1169 C CA . SER A 1 161 ? 11.391 -12.492 -11.883 1 98.88 161 SER A CA 1
ATOM 1170 C C . SER A 1 161 ? 10.789 -13.719 -11.195 1 98.88 161 SER A C 1
ATOM 1172 O O . SER A 1 161 ? 10.406 -13.648 -10.031 1 98.88 161 SER A O 1
ATOM 1174 N N . THR A 1 162 ? 10.719 -14.852 -11.938 1 98.81 162 THR A N 1
ATOM 1175 C CA . THR A 1 162 ? 10.055 -16.047 -11.414 1 98.81 162 THR A CA 1
ATOM 1176 C C . THR A 1 162 ? 10.977 -17.25 -11.484 1 98.81 162 THR A C 1
ATOM 1178 O O . THR A 1 162 ? 11.562 -17.531 -12.531 1 98.81 162 THR A O 1
ATOM 1181 N N . THR A 1 163 ? 11.148 -17.859 -10.367 1 98.75 163 THR A N 1
ATOM 1182 C CA . THR A 1 163 ? 11.797 -19.172 -10.266 1 98.75 163 THR A CA 1
ATOM 1183 C C . THR A 1 163 ? 10.773 -20.266 -9.969 1 98.75 163 THR A C 1
ATOM 1185 O O . THR A 1 163 ? 9.93 -20.109 -9.094 1 98.75 163 THR A O 1
ATOM 1188 N N . VAL A 1 164 ? 10.891 -21.359 -10.727 1 98.56 164 VAL A N 1
ATOM 1189 C CA . VAL A 1 164 ? 9.93 -22.438 -10.555 1 98.56 164 VAL A CA 1
ATOM 1190 C C . VAL A 1 164 ? 10.633 -23.656 -9.961 1 98.56 164 VAL A C 1
ATOM 1192 O O . VAL A 1 164 ? 11.711 -24.047 -10.414 1 98.56 164 VAL A O 1
ATOM 1195 N N . THR A 1 165 ? 10.039 -24.125 -8.914 1 97.12 165 THR A N 1
ATOM 1196 C CA . THR A 1 165 ? 10.477 -25.391 -8.344 1 97.12 165 THR A CA 1
ATOM 1197 C C . THR A 1 165 ? 9.375 -26.453 -8.469 1 97.12 165 THR A C 1
ATOM 1199 O O . THR A 1 165 ? 8.188 -26.141 -8.328 1 97.12 165 THR A O 1
ATOM 1202 N N . VAL A 1 166 ? 9.719 -27.672 -8.797 1 91.31 166 VAL A N 1
ATOM 1203 C CA . VAL A 1 166 ? 8.742 -28.734 -9.016 1 91.31 166 VAL A CA 1
ATOM 1204 C C . VAL A 1 166 ? 8.797 -29.719 -7.859 1 91.31 166 VAL A C 1
ATOM 1206 O O . VAL A 1 166 ? 9.875 -30.141 -7.438 1 91.31 166 VAL A O 1
ATOM 1209 N N . GLY A 1 167 ? 7.66 -29.875 -7.141 1 81.31 167 GLY A N 1
ATOM 1210 C CA . GLY A 1 167 ? 7.582 -30.828 -6.051 1 81.31 167 GLY A CA 1
ATOM 1211 C C . GLY A 1 167 ? 8 -32.25 -6.457 1 81.31 167 GLY A C 1
ATOM 1212 O O . GLY A 1 167 ? 7.848 -32.625 -7.617 1 81.31 167 GLY A O 1
ATOM 1213 N N . THR A 1 168 ? 9.016 -32.844 -5.711 1 63.38 168 THR A N 1
ATOM 1214 C CA . THR A 1 168 ? 9.398 -34.219 -5.949 1 63.38 168 THR A CA 1
ATOM 1215 C C . THR A 1 168 ? 8.305 -35.188 -5.48 1 63.38 168 THR A C 1
ATOM 1217 O O . THR A 1 168 ? 7.602 -34.906 -4.508 1 63.38 168 THR A O 1
ATOM 1220 N N . VAL A 1 169 ? 7.633 -35.844 -6.328 1 50.25 169 VAL A N 1
ATOM 1221 C CA . VAL A 1 169 ? 6.809 -36.969 -5.945 1 50.25 169 VAL A CA 1
ATOM 1222 C C . VAL A 1 169 ? 7.582 -37.875 -4.98 1 50.25 169 VAL A C 1
ATOM 1224 O O . VAL A 1 169 ? 8.648 -38.375 -5.32 1 50.25 169 VAL A O 1
ATOM 1227 N N . THR A 1 170 ? 7.68 -37.469 -3.721 1 43.44 170 THR A N 1
ATOM 1228 C CA . THR A 1 170 ? 8.305 -38.531 -2.936 1 43.44 170 THR A CA 1
ATOM 1229 C C . THR A 1 170 ? 7.559 -39.844 -3.111 1 43.44 170 THR A C 1
ATOM 1231 O O . THR A 1 170 ? 6.336 -39.906 -2.977 1 43.44 170 THR A O 1
ATOM 1234 N N . ALA A 1 171 ? 8.117 -40.75 -3.9 1 42.84 171 ALA A N 1
ATOM 1235 C CA . ALA A 1 171 ? 7.766 -42.156 -3.9 1 42.84 171 ALA A CA 1
ATOM 1236 C C . ALA A 1 171 ? 7.523 -42.656 -2.482 1 42.84 171 ALA A C 1
ATOM 1238 O O . ALA A 1 171 ? 8.445 -42.688 -1.658 1 42.84 171 ALA A O 1
ATOM 1239 N N . GLY A 1 172 ? 6.41 -42.219 -1.819 1 31.94 172 GLY A N 1
ATOM 1240 C CA . GLY A 1 172 ? 6.035 -43.219 -0.836 1 31.94 172 GLY A CA 1
ATOM 1241 C C . GLY A 1 172 ? 5.664 -44.562 -1.458 1 31.94 172 GLY A C 1
ATOM 1242 O O . GLY A 1 172 ? 5.301 -44.625 -2.635 1 31.94 172 GLY A O 1
ATOM 1243 N N . MET B 1 1 ? 65.812 9.445 -9.445 1 37.56 1 MET B N 1
ATOM 1244 C CA . MET B 1 1 ? 64.625 8.75 -9.992 1 37.56 1 MET B CA 1
ATOM 1245 C C . MET B 1 1 ? 63.438 8.82 -9.023 1 37.56 1 MET B C 1
ATOM 1247 O O . MET B 1 1 ? 63.5 8.211 -7.957 1 37.56 1 MET B O 1
ATOM 1251 N N . SER B 1 2 ? 62.719 9.93 -9 1 43.53 2 SER B N 1
ATOM 1252 C CA . SER B 1 2 ? 61.594 10.297 -8.125 1 43.53 2 SER B CA 1
ATOM 1253 C C . SER B 1 2 ? 60.406 9.383 -8.344 1 43.53 2 SER B C 1
ATOM 1255 O O . SER B 1 2 ? 59.938 9.227 -9.469 1 43.53 2 SER B O 1
ATOM 1257 N N . GLN B 1 3 ? 60.25 8.336 -7.562 1 44.91 3 GLN B N 1
ATOM 1258 C CA . GLN B 1 3 ? 59.125 7.43 -7.59 1 44.91 3 GLN B CA 1
ATOM 1259 C C . GLN B 1 3 ? 57.812 8.195 -7.441 1 44.91 3 GLN B C 1
ATOM 1261 O O . GLN B 1 3 ? 57.656 9.016 -6.535 1 44.91 3 GLN B O 1
ATOM 1266 N N . PRO B 1 4 ? 57 8.297 -8.555 1 52 4 PRO B N 1
ATOM 1267 C CA . PRO B 1 4 ? 55.719 8.984 -8.398 1 52 4 PRO B CA 1
ATOM 1268 C C . PRO B 1 4 ? 54.875 8.406 -7.266 1 52 4 PRO B C 1
ATOM 1270 O O . PRO B 1 4 ? 54.938 7.211 -6.988 1 52 4 PRO B O 1
ATOM 1273 N N . THR B 1 5 ? 54.594 9.195 -6.152 1 49.56 5 THR B N 1
ATOM 1274 C CA . THR B 1 5 ? 53.688 8.852 -5.066 1 49.56 5 THR B CA 1
ATOM 1275 C C . THR B 1 5 ? 52.281 8.531 -5.613 1 49.56 5 THR B C 1
ATOM 1277 O O . THR B 1 5 ? 51.625 9.406 -6.184 1 49.56 5 THR B O 1
ATOM 1280 N N . SER B 1 6 ? 52 7.336 -6.043 1 50.22 6 SER B N 1
ATOM 1281 C CA . SER B 1 6 ? 50.656 6.91 -6.418 1 50.22 6 SER B CA 1
ATOM 1282 C C . SER B 1 6 ? 49.625 7.254 -5.332 1 50.22 6 SER B C 1
ATOM 1284 O O . SER B 1 6 ? 49.781 6.82 -4.188 1 50.22 6 SER B O 1
ATOM 1286 N N . GLN B 1 7 ? 48.938 8.43 -5.453 1 48.66 7 GLN B N 1
ATOM 1287 C CA . GLN B 1 7 ? 47.812 8.719 -4.547 1 48.66 7 GLN B CA 1
ATOM 1288 C C . GLN B 1 7 ? 46.875 7.535 -4.445 1 48.66 7 GLN B C 1
ATOM 1290 O O . GLN B 1 7 ? 46.531 6.898 -5.449 1 48.66 7 GLN B O 1
ATOM 1295 N N . PRO B 1 8 ? 46.656 7.012 -3.219 1 52.84 8 PRO B N 1
ATOM 1296 C CA . PRO B 1 8 ? 45.719 5.902 -3.104 1 52.84 8 PRO B CA 1
ATOM 1297 C C . PRO B 1 8 ? 44.344 6.23 -3.701 1 52.84 8 PRO B C 1
ATOM 1299 O O . PRO B 1 8 ? 44 7.402 -3.799 1 52.84 8 PRO B O 1
ATOM 1302 N N . PRO B 1 9 ? 43.719 5.305 -4.492 1 47.12 9 PRO B N 1
ATOM 1303 C CA . PRO B 1 9 ? 42.438 5.594 -5.113 1 47.12 9 PRO B CA 1
ATOM 1304 C C . PRO B 1 9 ? 41.406 6.145 -4.121 1 47.12 9 PRO B C 1
ATOM 1306 O O . PRO B 1 9 ? 41.5 5.859 -2.922 1 47.12 9 PRO B O 1
ATOM 1309 N N . SER B 1 10 ? 40.781 7.301 -4.395 1 44.56 10 SER B N 1
ATOM 1310 C CA . SER B 1 10 ? 39.719 7.945 -3.604 1 44.56 10 SER B CA 1
ATOM 1311 C C . SER B 1 10 ? 38.688 6.941 -3.156 1 44.56 10 SER B C 1
ATOM 1313 O O . SER B 1 10 ? 38.344 6.02 -3.9 1 44.56 10 SER B O 1
ATOM 1315 N N . ALA B 1 11 ? 38.438 6.871 -1.885 1 48.41 11 ALA B N 1
ATOM 1316 C CA . ALA B 1 11 ? 37.406 6.031 -1.291 1 48.41 11 ALA B CA 1
ATOM 1317 C C . ALA B 1 11 ? 36.094 6.148 -2.064 1 48.41 11 ALA B C 1
ATOM 1319 O O . ALA B 1 11 ? 35.75 7.227 -2.559 1 48.41 11 ALA B O 1
ATOM 1320 N N . PRO B 1 12 ? 35.5 5.008 -2.555 1 39.75 12 PRO B N 1
ATOM 1321 C CA . PRO B 1 12 ? 34.25 5.137 -3.275 1 39.75 12 PRO B CA 1
ATOM 1322 C C . PRO B 1 12 ? 33.25 6.051 -2.561 1 39.75 12 PRO B C 1
ATOM 1324 O O . PRO B 1 12 ? 33.312 6.199 -1.336 1 39.75 12 PRO B O 1
ATOM 1327 N N . SER B 1 13 ? 32.688 7.094 -3.193 1 39.88 13 SER B N 1
ATOM 1328 C CA . SER B 1 13 ? 31.641 7.941 -2.648 1 39.88 13 SER B CA 1
ATOM 1329 C C . SER B 1 13 ? 30.609 7.121 -1.885 1 39.88 13 SER B C 1
ATOM 1331 O O . SER B 1 13 ? 30.266 6.016 -2.301 1 39.88 13 SER B O 1
ATOM 1333 N N . PRO B 1 14 ? 30.453 7.383 -0.613 1 40.31 14 PRO B N 1
ATOM 1334 C CA . PRO B 1 14 ? 29.438 6.59 0.081 1 40.31 14 PRO B CA 1
ATOM 1335 C C . PRO B 1 14 ? 28.219 6.285 -0.799 1 40.31 14 PRO B C 1
ATOM 1337 O O . PRO B 1 14 ? 27.906 7.055 -1.708 1 40.31 14 PRO B O 1
ATOM 1340 N N . ALA B 1 15 ? 27.906 5.059 -0.987 1 44.25 15 ALA B N 1
ATOM 1341 C CA . ALA B 1 15 ? 26.719 4.605 -1.707 1 44.25 15 ALA B CA 1
ATOM 1342 C C . ALA B 1 15 ? 25.562 5.57 -1.507 1 44.25 15 ALA B C 1
ATOM 1344 O O . ALA B 1 15 ? 25.344 6.078 -0.403 1 44.25 15 ALA B O 1
ATOM 1345 N N . PRO B 1 16 ? 25.172 6.43 -2.475 1 50 16 PRO B N 1
ATOM 1346 C CA . PRO B 1 16 ? 24.031 7.34 -2.268 1 50 16 PRO B CA 1
ATOM 1347 C C . PRO B 1 16 ? 23.031 6.809 -1.247 1 50 16 PRO B C 1
ATOM 1349 O O . PRO B 1 16 ? 22.891 5.594 -1.081 1 50 16 PRO B O 1
ATOM 1352 N N . HIS B 1 17 ? 22.938 7.559 -0.061 1 56.22 17 HIS B N 1
ATOM 1353 C CA . HIS B 1 17 ? 22 7.188 1.002 1 56.22 17 HIS B CA 1
ATOM 1354 C C . HIS B 1 17 ? 20.719 6.602 0.431 1 56.22 17 HIS B C 1
ATOM 1356 O O . HIS B 1 17 ? 19.906 7.324 -0.147 1 56.22 17 HIS B O 1
ATOM 1362 N N . THR B 1 18 ? 20.688 5.348 0.004 1 74.75 18 THR B N 1
ATOM 1363 C CA . THR B 1 18 ? 19.531 4.699 -0.579 1 74.75 18 THR B CA 1
ATOM 1364 C C . THR B 1 18 ? 18.531 4.305 0.508 1 74.75 18 THR B C 1
ATOM 1366 O O . THR B 1 18 ? 18.922 3.969 1.626 1 74.75 18 THR B O 1
ATOM 1369 N N . HIS B 1 19 ? 17.297 4.828 0.603 1 93.38 19 HIS B N 1
ATOM 1370 C CA . HIS B 1 19 ? 16.156 4.41 1.421 1 93.38 19 HIS B CA 1
ATOM 1371 C C . HIS B 1 19 ? 15.508 3.15 0.859 1 93.38 19 HIS B C 1
ATOM 1373 O O . HIS B 1 19 ? 14.469 3.225 0.204 1 93.38 19 HIS B O 1
ATOM 1379 N N . PRO B 1 20 ? 16.25 1.973 1.268 1 97.38 20 PRO B N 1
ATOM 1380 C CA . PRO B 1 20 ? 15.727 0.722 0.717 1 97.38 20 PRO B CA 1
ATOM 1381 C C . PRO B 1 20 ? 14.492 0.227 1.461 1 97.38 20 PRO B C 1
ATOM 1383 O O . PRO B 1 20 ? 14.375 0.422 2.674 1 97.38 20 PRO B O 1
ATOM 1386 N N . TYR B 1 21 ? 13.602 -0.422 0.75 1 98.56 21 TYR B N 1
ATOM 1387 C CA . TYR B 1 21 ? 12.43 -1.087 1.304 1 98.56 21 TYR B CA 1
ATOM 1388 C C . TYR B 1 21 ? 12.344 -2.531 0.823 1 98.56 21 TYR B C 1
ATOM 1390 O O . TYR B 1 21 ? 12.656 -2.828 -0.332 1 98.56 21 TYR B O 1
ATOM 1398 N N . ALA B 1 22 ? 11.883 -3.406 1.747 1 98.56 22 ALA B N 1
ATOM 1399 C CA . ALA B 1 22 ? 11.695 -4.82 1.429 1 98.56 22 ALA B CA 1
ATOM 1400 C C . ALA B 1 22 ? 10.398 -5.348 2.023 1 98.56 22 ALA B C 1
ATOM 1402 O O . ALA B 1 22 ? 9.953 -4.879 3.074 1 98.56 22 ALA B O 1
ATOM 1403 N N . ALA B 1 23 ? 9.812 -6.293 1.354 1 98.88 23 ALA B N 1
ATOM 1404 C CA . ALA B 1 23 ? 8.688 -7.082 1.846 1 98.88 23 ALA B CA 1
ATOM 1405 C C . ALA B 1 23 ? 8.828 -8.547 1.453 1 98.88 23 ALA B C 1
ATOM 1407 O O . ALA B 1 23 ? 9.117 -8.867 0.294 1 98.88 23 ALA B O 1
ATOM 1408 N N . ARG B 1 24 ? 8.695 -9.391 2.424 1 98.94 24 ARG B N 1
ATOM 1409 C CA . ARG B 1 24 ? 8.719 -10.828 2.178 1 98.94 24 ARG B CA 1
ATOM 1410 C C . ARG B 1 24 ? 7.324 -11.438 2.328 1 98.94 24 ARG B C 1
ATOM 1412 O O . ARG B 1 24 ? 6.66 -11.234 3.346 1 98.94 24 ARG B O 1
ATOM 1419 N N . LEU B 1 25 ? 6.914 -12.18 1.344 1 98.94 25 LEU B N 1
ATOM 1420 C CA . LEU B 1 25 ? 5.559 -12.719 1.283 1 98.94 25 LEU B CA 1
ATOM 1421 C C . LEU B 1 25 ? 5.59 -14.242 1.158 1 98.94 25 LEU B C 1
ATOM 1423 O O . LEU B 1 25 ? 6.453 -14.797 0.475 1 98.94 25 LEU B O 1
ATOM 1427 N N . HIS B 1 26 ? 4.602 -14.883 1.783 1 98.94 26 HIS B N 1
ATOM 1428 C CA . HIS B 1 26 ? 4.508 -16.344 1.742 1 98.94 26 HIS B CA 1
ATOM 1429 C C . HIS B 1 26 ? 3.061 -16.797 1.591 1 98.94 26 HIS B C 1
ATOM 1431 O O . HIS B 1 26 ? 2.17 -16.281 2.27 1 98.94 26 HIS B O 1
ATOM 1437 N N . TRP B 1 27 ? 2.857 -17.719 0.72 1 98.94 27 TRP B N 1
ATOM 1438 C CA . TRP B 1 27 ? 1.589 -18.422 0.536 1 98.94 27 TRP B CA 1
ATOM 1439 C C . TRP B 1 27 ? 1.81 -19.906 0.337 1 98.94 27 TRP B C 1
ATOM 1441 O O . TRP B 1 27 ? 2.762 -20.328 -0.332 1 98.94 27 TRP B O 1
ATOM 1451 N N . THR B 1 28 ? 0.971 -20.734 0.912 1 98.75 28 THR B N 1
ATOM 1452 C CA . THR B 1 28 ? 0.906 -22.156 0.617 1 98.75 28 THR B CA 1
ATOM 1453 C C . THR B 1 28 ? -0.537 -22.609 0.384 1 98.75 28 THR B C 1
ATOM 1455 O O . THR B 1 28 ? -1.467 -22.016 0.944 1 98.75 28 THR B O 1
ATOM 1458 N N . GLY B 1 29 ? -0.709 -23.562 -0.456 1 98.38 29 GLY B N 1
ATOM 1459 C CA . GLY B 1 29 ? -2.012 -24.109 -0.791 1 98.38 29 GLY B CA 1
ATOM 1460 C C . GLY B 1 29 ? -1.976 -25.031 -2 1 98.38 29 GLY B C 1
ATOM 1461 O O . GLY B 1 29 ? -0.996 -25.75 -2.215 1 98.38 29 GLY B O 1
ATOM 1462 N N . SER B 1 30 ? -3.084 -25.109 -2.686 1 98.56 30 SER B N 1
ATOM 1463 C CA . SER B 1 30 ? -3.223 -25.859 -3.936 1 98.56 30 SER B CA 1
ATOM 1464 C C . SER B 1 30 ? -4.27 -25.219 -4.844 1 98.56 30 SER B C 1
ATOM 1466 O O . SER B 1 30 ? -5.418 -25.031 -4.441 1 98.56 30 SER B O 1
ATOM 1468 N N . THR B 1 31 ? -3.822 -24.922 -6.008 1 98.56 31 THR B N 1
ATOM 1469 C CA . THR B 1 31 ? -4.762 -24.344 -6.961 1 98.56 31 THR B CA 1
ATOM 1470 C C . THR B 1 31 ? -5.32 -25.422 -7.891 1 98.56 31 THR B C 1
ATOM 1472 O O . THR B 1 31 ? -6.078 -25.109 -8.812 1 98.56 31 THR B O 1
ATOM 1475 N N . GLY B 1 32 ? -4.977 -26.594 -7.668 1 97.56 32 GLY B N 1
ATOM 1476 C CA . GLY B 1 32 ? -5.332 -27.688 -8.562 1 97.56 32 GLY B CA 1
ATOM 1477 C C . GLY B 1 32 ? -6.824 -27.938 -8.641 1 97.56 32 GLY B C 1
ATOM 1478 O O . GLY B 1 32 ? -7.32 -28.469 -9.633 1 97.56 32 GLY B O 1
ATOM 1479 N N . GLY B 1 33 ? -7.566 -27.609 -7.598 1 97.62 33 GLY B N 1
ATOM 1480 C CA . GLY B 1 33 ? -9 -27.844 -7.547 1 97.62 33 GLY B CA 1
ATOM 1481 C C . GLY B 1 33 ? -9.805 -26.781 -8.273 1 97.62 33 GLY B C 1
ATOM 1482 O O . GLY B 1 33 ? -11.031 -26.859 -8.344 1 97.62 33 GLY B O 1
ATOM 1483 N N . GLY B 1 34 ? -9.141 -25.703 -8.773 1 97.62 34 GLY B N 1
ATOM 1484 C CA . GLY B 1 34 ? -9.836 -24.672 -9.523 1 97.62 34 GLY B CA 1
ATOM 1485 C C . GLY B 1 34 ? -10.031 -23.391 -8.727 1 97.62 34 GLY B C 1
ATOM 1486 O O . GLY B 1 34 ? -9.625 -23.312 -7.57 1 97.62 34 GLY B O 1
ATOM 1487 N N . ILE B 1 35 ? -10.727 -22.406 -9.289 1 97.44 35 ILE B N 1
ATOM 1488 C CA . ILE B 1 35 ? -10.75 -21.016 -8.867 1 97.44 35 ILE B CA 1
ATOM 1489 C C . ILE B 1 35 ? -11.453 -20.891 -7.523 1 97.44 35 ILE B C 1
ATOM 1491 O O . ILE B 1 35 ? -11.219 -19.953 -6.773 1 97.44 35 ILE B O 1
ATOM 1495 N N . ARG B 1 36 ? -12.234 -21.906 -7.145 1 96.88 36 ARG B N 1
ATOM 1496 C CA . ARG B 1 36 ? -13 -21.781 -5.91 1 96.88 36 ARG B CA 1
ATOM 1497 C C . ARG B 1 36 ? -12.383 -22.625 -4.801 1 96.88 36 ARG B C 1
ATOM 1499 O O . ARG B 1 36 ? -12.875 -22.641 -3.67 1 96.88 36 ARG B O 1
ATOM 1506 N N . SER B 1 37 ? -11.219 -23.266 -5.039 1 96.5 37 SER B N 1
ATOM 1507 C CA . SER B 1 37 ? -10.82 -24.359 -4.16 1 96.5 37 SER B CA 1
ATOM 1508 C C . SER B 1 37 ? -9.578 -24 -3.354 1 96.5 37 SER B C 1
ATOM 1510 O O . SER B 1 37 ? -9.031 -24.844 -2.639 1 96.5 37 SER B O 1
ATOM 1512 N N . TYR B 1 38 ? -9.094 -22.844 -3.463 1 98.12 38 TYR B N 1
ATOM 1513 C CA . TYR B 1 38 ? -7.895 -22.484 -2.711 1 98.12 38 TYR B CA 1
ATOM 1514 C C . TYR B 1 38 ? -8.125 -21.234 -1.874 1 98.12 38 TYR B C 1
ATOM 1516 O O . TYR B 1 38 ? -8.977 -20.406 -2.205 1 98.12 38 TYR B O 1
ATOM 1524 N N . SER B 1 39 ? -7.344 -21.156 -0.806 1 98.62 39 SER B N 1
ATOM 1525 C CA . SER B 1 39 ? -7.359 -19.938 0.009 1 98.62 39 SER B CA 1
ATOM 1526 C C . SER B 1 39 ? -6.492 -18.844 -0.607 1 98.62 39 SER B C 1
ATOM 1528 O O . SER B 1 39 ? -5.406 -19.125 -1.113 1 98.62 39 SER B O 1
ATOM 1530 N N . ARG B 1 40 ? -6.941 -17.625 -0.519 1 98.88 40 ARG B N 1
ATOM 1531 C CA . ARG B 1 40 ? -6.176 -16.469 -0.968 1 98.88 40 ARG B CA 1
ATOM 1532 C C . ARG B 1 40 ? -5.434 -15.82 0.195 1 98.88 40 ARG B C 1
ATOM 1534 O O . ARG B 1 40 ? -4.809 -14.766 0.029 1 98.88 40 ARG B O 1
ATOM 1541 N N . ASP B 1 41 ? -5.598 -16.422 1.398 1 98.94 41 ASP B N 1
ATOM 1542 C CA . ASP B 1 41 ? -4.922 -15.914 2.59 1 98.94 41 ASP B CA 1
ATOM 1543 C C . ASP B 1 41 ? -3.41 -16.125 2.492 1 98.94 41 ASP B C 1
ATOM 1545 O O . ASP B 1 41 ? -2.953 -17.203 2.094 1 98.94 41 ASP B O 1
ATOM 1549 N N . HIS B 1 42 ? -2.65 -15.125 2.797 1 98.94 42 HIS B N 1
ATOM 1550 C CA . HIS B 1 42 ? -1.193 -15.156 2.824 1 98.94 42 HIS B CA 1
ATOM 1551 C C . HIS B 1 42 ? -0.637 -14.172 3.84 1 98.94 42 HIS B C 1
ATOM 1553 O O . HIS B 1 42 ? -1.398 -13.461 4.5 1 98.94 42 HIS B O 1
ATOM 1559 N N . VAL B 1 43 ? 0.666 -14.234 4.031 1 98.94 43 VAL B N 1
ATOM 1560 C CA . VAL B 1 43 ? 1.268 -13.344 5.016 1 98.94 43 VAL B CA 1
ATOM 1561 C C . VAL B 1 43 ? 2.451 -12.602 4.395 1 98.94 43 VAL B C 1
ATOM 1563 O O . VAL B 1 43 ? 3.061 -13.094 3.439 1 98.94 43 VAL B O 1
ATOM 1566 N N . ALA B 1 44 ? 2.68 -11.477 4.918 1 98.94 44 ALA B N 1
ATOM 1567 C CA . ALA B 1 44 ? 3.842 -10.695 4.5 1 98.94 44 ALA B CA 1
ATOM 1568 C C . ALA B 1 44 ? 4.484 -9.984 5.688 1 98.94 44 ALA B C 1
ATOM 1570 O O . ALA B 1 44 ? 3.803 -9.656 6.664 1 98.94 44 ALA B O 1
ATOM 1571 N N . THR B 1 45 ? 5.75 -9.789 5.625 1 98.94 45 THR B N 1
ATOM 1572 C CA . THR B 1 45 ? 6.543 -8.992 6.559 1 98.94 45 THR B CA 1
ATOM 1573 C C . THR B 1 45 ? 7.379 -7.961 5.809 1 98.94 45 THR B C 1
ATOM 1575 O O . THR B 1 45 ? 7.648 -8.117 4.617 1 98.94 45 THR B O 1
ATOM 1578 N N . ALA B 1 46 ? 7.719 -6.934 6.508 1 98.81 46 ALA B N 1
ATOM 1579 C CA . ALA B 1 46 ? 8.562 -5.887 5.941 1 98.81 46 ALA B CA 1
ATOM 1580 C C . ALA B 1 46 ? 9.594 -5.402 6.957 1 98.81 46 ALA B C 1
ATOM 1582 O O . ALA B 1 46 ? 9.414 -4.355 7.586 1 98.81 46 ALA B O 1
ATOM 1583 N N . ALA B 1 47 ? 10.633 -6.094 7.027 1 97.88 47 ALA B N 1
ATOM 1584 C CA . ALA B 1 47 ? 11.688 -5.715 7.969 1 97.88 47 ALA B CA 1
ATOM 1585 C C . ALA B 1 47 ? 12.203 -4.309 7.676 1 97.88 47 ALA B C 1
ATOM 1587 O O . ALA B 1 47 ? 12.32 -3.914 6.512 1 97.88 47 ALA B O 1
ATOM 1588 N N . PRO B 1 48 ? 12.555 -3.553 8.766 1 97.81 48 PRO B N 1
ATOM 1589 C CA . PRO B 1 48 ? 12.68 -3.99 10.156 1 97.81 48 PRO B CA 1
ATOM 1590 C C . PRO B 1 48 ? 11.352 -3.961 10.906 1 97.81 48 PRO B C 1
ATOM 1592 O O . PRO B 1 48 ? 11.289 -4.332 12.086 1 97.81 48 PRO B O 1
ATOM 1595 N N . ALA B 1 49 ? 10.219 -3.496 10.211 1 98.56 49 ALA B N 1
ATOM 1596 C CA . ALA B 1 49 ? 8.938 -3.52 10.906 1 98.56 49 ALA B CA 1
ATOM 1597 C C . ALA B 1 49 ? 8.641 -4.906 11.461 1 98.56 49 ALA B C 1
ATOM 1599 O O . ALA B 1 49 ? 8.961 -5.918 10.836 1 98.56 49 ALA B O 1
ATOM 1600 N N . THR B 1 50 ? 7.934 -5.012 12.547 1 98.19 50 THR B N 1
ATOM 1601 C CA . THR B 1 50 ? 7.859 -6.262 13.297 1 98.19 50 THR B CA 1
ATOM 1602 C C . THR B 1 50 ? 6.566 -7.012 12.977 1 98.19 50 THR B C 1
ATOM 1604 O O . THR B 1 50 ? 6.504 -8.234 13.117 1 98.19 50 THR B O 1
ATOM 1607 N N . PRO B 1 51 ? 5.504 -6.32 12.641 1 98 51 PRO B N 1
ATOM 1608 C CA . PRO B 1 51 ? 4.246 -7.051 12.469 1 98 51 PRO B CA 1
ATOM 1609 C C . PRO B 1 51 ? 4.281 -8.008 11.273 1 98 51 PRO B C 1
ATOM 1611 O O . PRO B 1 51 ? 4.883 -7.695 10.25 1 98 51 PRO B O 1
ATOM 1614 N N . VAL B 1 52 ? 3.707 -9.133 11.461 1 98.62 52 VAL B N 1
ATOM 1615 C CA . VAL B 1 52 ? 3.301 -9.977 10.344 1 98.62 52 VAL B CA 1
ATOM 1616 C C . VAL B 1 52 ? 1.924 -9.547 9.844 1 98.62 52 VAL B C 1
ATOM 1618 O O . VAL B 1 52 ? 0.955 -9.531 10.602 1 98.62 52 VAL B O 1
ATOM 1621 N N . VAL B 1 53 ? 1.801 -9.18 8.617 1 98.81 53 VAL B N 1
ATOM 1622 C CA . VAL B 1 53 ? 0.546 -8.688 8.055 1 98.81 53 VAL B CA 1
ATOM 1623 C C . VAL B 1 53 ? -0.227 -9.844 7.426 1 98.81 53 VAL B C 1
ATOM 1625 O O . VAL B 1 53 ? 0.304 -10.562 6.578 1 98.81 53 VAL B O 1
ATOM 1628 N N . GLN B 1 54 ? -1.457 -10.008 7.859 1 98.81 54 GLN B N 1
ATOM 1629 C CA . GLN B 1 54 ? -2.357 -10.984 7.258 1 98.81 54 GLN B CA 1
ATOM 1630 C C . GLN B 1 54 ? -3.092 -10.391 6.059 1 98.81 54 GLN B C 1
ATOM 1632 O O . GLN B 1 54 ? -3.824 -9.414 6.195 1 98.81 54 GLN B O 1
ATOM 1637 N N . LEU B 1 55 ? -2.93 -11.047 4.934 1 98.94 55 LEU B N 1
ATOM 1638 C CA . LEU B 1 55 ? -3.463 -10.5 3.689 1 98.94 55 LEU B CA 1
ATOM 1639 C C . LEU B 1 55 ? -4.352 -11.523 2.982 1 98.94 55 LEU B C 1
ATOM 1641 O O . LEU B 1 55 ? -4.246 -12.727 3.234 1 98.94 55 LEU B O 1
ATOM 1645 N N . SER B 1 56 ? -5.219 -11.055 2.191 1 98.94 56 SER B N 1
ATOM 1646 C CA . SER B 1 56 ? -6.059 -11.859 1.309 1 98.94 56 SER B CA 1
ATOM 1647 C C . SER B 1 56 ? -6.547 -11.039 0.117 1 98.94 56 SER B C 1
ATOM 1649 O O . SER B 1 56 ? -6.176 -9.875 -0.037 1 98.94 56 SER B O 1
ATOM 1651 N N . ALA B 1 57 ? -7.188 -11.641 -0.789 1 98.81 57 ALA B N 1
ATOM 1652 C CA . ALA B 1 57 ? -7.887 -10.914 -1.844 1 98.81 57 ALA B CA 1
ATOM 1653 C C . ALA B 1 57 ? -9.109 -10.188 -1.289 1 98.81 57 ALA B C 1
ATOM 1655 O O . ALA B 1 57 ? -9.586 -10.5 -0.197 1 98.81 57 ALA B O 1
ATOM 1656 N N . ASP B 1 58 ? -9.547 -9.164 -2.01 1 97.94 58 ASP B N 1
ATOM 1657 C CA . ASP B 1 58 ? -10.867 -8.602 -1.75 1 97.94 58 ASP B CA 1
ATOM 1658 C C . ASP B 1 58 ? -11.93 -9.695 -1.69 1 97.94 58 ASP B C 1
ATOM 1660 O O . ASP B 1 58 ? -11.898 -10.641 -2.479 1 97.94 58 ASP B O 1
ATOM 1664 N N . SER B 1 59 ? -12.883 -9.555 -0.801 1 97.12 59 SER B N 1
ATOM 1665 C CA . SER B 1 59 ? -13.922 -10.57 -0.641 1 97.12 59 SER B CA 1
ATOM 1666 C C . SER B 1 59 ? -14.711 -10.758 -1.932 1 97.12 59 SER B C 1
ATOM 1668 O O . SER B 1 59 ? -15.227 -11.852 -2.195 1 97.12 59 SER B O 1
ATOM 1670 N N . ALA B 1 60 ? -14.812 -9.742 -2.777 1 95.81 60 ALA B N 1
ATOM 1671 C CA . ALA B 1 60 ? -15.453 -9.844 -4.086 1 95.81 60 ALA B CA 1
ATOM 1672 C C . ALA B 1 60 ? -14.711 -10.82 -4.988 1 95.81 60 ALA B C 1
ATOM 1674 O O . ALA B 1 60 ? -15.266 -11.328 -5.965 1 95.81 60 ALA B O 1
ATOM 1675 N N . PHE B 1 61 ? -13.484 -11.086 -4.695 1 97.19 61 PHE B N 1
ATOM 1676 C CA . PHE B 1 61 ? -12.672 -12.039 -5.441 1 97.19 61 PHE B CA 1
ATOM 1677 C C . PHE B 1 61 ? -12.328 -13.242 -4.574 1 97.19 61 PHE B C 1
ATOM 1679 O O . PHE B 1 61 ? -11.227 -13.797 -4.676 1 97.19 61 PHE B O 1
ATOM 1686 N N . ARG B 1 62 ? -13.219 -13.484 -3.605 1 97.88 62 ARG B N 1
ATOM 1687 C CA . ARG B 1 62 ? -13.203 -14.695 -2.795 1 97.88 62 ARG B CA 1
ATOM 1688 C C . ARG B 1 62 ? -12.109 -14.633 -1.735 1 97.88 62 ARG B C 1
ATOM 1690 O O . ARG B 1 62 ? -11.531 -15.656 -1.371 1 97.88 62 ARG B O 1
ATOM 1697 N N . GLY B 1 63 ? -11.727 -13.547 -1.356 1 98.5 63 GLY B N 1
ATOM 1698 C CA . GLY B 1 63 ? -10.805 -13.383 -0.249 1 98.5 63 GLY B CA 1
ATOM 1699 C C . GLY B 1 63 ? -11.484 -13.383 1.106 1 98.5 63 GLY B C 1
ATOM 1700 O O . GLY B 1 63 ? -12.703 -13.539 1.193 1 98.5 63 GLY B O 1
ATOM 1701 N N . ASP B 1 64 ? -10.68 -13.312 2.111 1 98.69 64 ASP B N 1
ATOM 1702 C CA . ASP B 1 64 ? -11.117 -13.211 3.5 1 98.69 64 ASP B CA 1
ATOM 1703 C C . ASP B 1 64 ? -11.375 -11.758 3.893 1 98.69 64 ASP B C 1
ATOM 1705 O O . ASP B 1 64 ? -10.438 -10.953 3.957 1 98.69 64 ASP B O 1
ATOM 1709 N N . PRO B 1 65 ? -12.602 -11.383 4.195 1 98.19 65 PRO B N 1
ATOM 1710 C CA . PRO B 1 65 ? -12.914 -9.984 4.469 1 98.19 65 PRO B CA 1
ATOM 1711 C C . PRO B 1 65 ? -12.266 -9.477 5.754 1 98.19 65 PRO B C 1
ATOM 1713 O O . PRO B 1 65 ? -12.172 -8.258 5.969 1 98.19 65 PRO B O 1
ATOM 1716 N N . ASP B 1 66 ? -11.852 -10.367 6.633 1 98.62 66 ASP B N 1
ATOM 1717 C CA . ASP B 1 66 ? -11.258 -9.961 7.898 1 98.62 66 ASP B CA 1
ATOM 1718 C C . ASP B 1 66 ? -9.789 -9.562 7.711 1 98.62 66 ASP B C 1
ATOM 1720 O O . ASP B 1 66 ? -9.172 -8.992 8.617 1 98.62 66 ASP B O 1
ATOM 1724 N N . ARG B 1 67 ? -9.203 -9.828 6.551 1 98.88 67 ARG B N 1
ATOM 1725 C CA . ARG B 1 67 ? -7.801 -9.547 6.254 1 98.88 67 ARG B CA 1
ATOM 1726 C C . ARG B 1 67 ? -7.668 -8.367 5.297 1 98.88 67 ARG B C 1
ATOM 1728 O O . ARG B 1 67 ? -8.594 -8.062 4.547 1 98.88 67 ARG B O 1
ATOM 1735 N N . LEU B 1 68 ? -6.602 -7.754 5.363 1 98.88 68 LEU B N 1
ATOM 1736 C CA . LEU B 1 68 ? -6.328 -6.652 4.441 1 98.88 68 LEU B CA 1
ATOM 1737 C C . LEU B 1 68 ? -6.102 -7.172 3.027 1 98.88 68 LEU B C 1
ATOM 1739 O O . LEU B 1 68 ? -5.594 -8.281 2.842 1 98.88 68 LEU B O 1
ATOM 1743 N N . ASN B 1 69 ? -6.473 -6.422 2.051 1 98.88 69 ASN B N 1
ATOM 1744 C CA . ASN B 1 69 ? -6.164 -6.727 0.658 1 98.88 69 ASN B CA 1
ATOM 1745 C C . ASN B 1 69 ? -5.25 -5.672 0.043 1 98.88 69 ASN B C 1
ATOM 1747 O O . ASN B 1 69 ? -5.059 -4.598 0.617 1 98.88 69 ASN B O 1
ATOM 1751 N N . PRO B 1 70 ? -4.602 -5.957 -1.089 1 98.94 70 PRO B N 1
ATOM 1752 C CA . PRO B 1 70 ? -3.59 -5.059 -1.65 1 98.94 70 PRO B CA 1
ATOM 1753 C C . PRO B 1 70 ? -4.145 -3.674 -1.974 1 98.94 70 PRO B C 1
ATOM 1755 O O . PRO B 1 70 ? -3.432 -2.676 -1.849 1 98.94 70 PRO B O 1
ATOM 1758 N N . GLU B 1 71 ? -5.359 -3.52 -2.449 1 98.81 71 GLU B N 1
ATOM 1759 C CA . GLU B 1 71 ? -5.953 -2.227 -2.781 1 98.81 71 GLU B CA 1
ATOM 1760 C C . GLU B 1 71 ? -6.086 -1.347 -1.542 1 98.81 71 GLU B C 1
ATOM 1762 O O . GLU B 1 71 ? -5.781 -0.153 -1.587 1 98.81 71 GLU B O 1
ATOM 1767 N N . GLN B 1 72 ? -6.512 -1.97 -0.472 1 98.94 72 GLN B N 1
ATOM 1768 C CA . GLN B 1 72 ? -6.609 -1.253 0.795 1 98.94 72 GLN B CA 1
ATOM 1769 C C . GLN B 1 72 ? -5.238 -0.769 1.26 1 98.94 72 GLN B C 1
ATOM 1771 O O . GLN B 1 72 ? -5.117 0.322 1.82 1 98.94 72 GLN B O 1
ATOM 1776 N N . LEU B 1 73 ? -4.215 -1.59 1.071 1 98.94 73 LEU B N 1
ATOM 1777 C CA . LEU B 1 73 ? -2.859 -1.195 1.447 1 98.94 73 LEU B CA 1
ATOM 1778 C C . LEU B 1 73 ? -2.432 0.061 0.697 1 98.94 73 LEU B C 1
ATOM 1780 O O . LEU B 1 73 ? -1.79 0.944 1.271 1 98.94 73 LEU B O 1
ATOM 1784 N N . VAL B 1 74 ? -2.748 0.178 -0.595 1 98.94 74 VAL B N 1
ATOM 1785 C CA . VAL B 1 74 ? -2.369 1.338 -1.396 1 98.94 74 VAL B CA 1
ATOM 1786 C C . VAL B 1 74 ? -3.082 2.582 -0.872 1 98.94 74 VAL B C 1
ATOM 1788 O O . VAL B 1 74 ? -2.461 3.633 -0.693 1 98.94 74 VAL B O 1
ATOM 1791 N N . VAL B 1 75 ? -4.391 2.479 -0.622 1 98.94 75 VAL B N 1
ATOM 1792 C CA . VAL B 1 75 ? -5.164 3.605 -0.108 1 98.94 75 VAL B CA 1
ATOM 1793 C C . VAL B 1 75 ? -4.598 4.051 1.237 1 98.94 75 VAL B C 1
ATOM 1795 O O . VAL B 1 75 ? -4.414 5.246 1.476 1 98.94 75 VAL B O 1
ATOM 1798 N N . MET B 1 76 ? -4.297 3.094 2.104 1 98.94 76 MET B N 1
ATOM 1799 C CA . MET B 1 76 ? -3.729 3.369 3.42 1 98.94 76 MET B CA 1
ATOM 1800 C C . MET B 1 76 ? -2.379 4.07 3.293 1 98.94 76 MET B C 1
ATOM 1802 O O . MET B 1 76 ? -2.092 5.008 4.039 1 98.94 76 MET B O 1
ATOM 1806 N N . ALA B 1 77 ? -1.566 3.592 2.381 1 99 77 ALA B N 1
ATOM 1807 C CA . ALA B 1 77 ? -0.244 4.172 2.166 1 99 77 ALA B CA 1
ATOM 1808 C C . ALA B 1 77 ? -0.349 5.641 1.754 1 99 77 ALA B C 1
ATOM 1810 O O . ALA B 1 77 ? 0.393 6.488 2.256 1 99 77 ALA B O 1
ATOM 1811 N N . ALA B 1 78 ? -1.249 5.973 0.843 1 99 78 ALA B N 1
ATOM 1812 C CA . ALA B 1 78 ? -1.445 7.348 0.392 1 99 78 ALA B CA 1
ATOM 1813 C C . ALA B 1 78 ? -1.872 8.25 1.548 1 99 78 ALA B C 1
ATOM 1815 O O . ALA B 1 78 ? -1.363 9.367 1.695 1 99 78 ALA B O 1
ATOM 1816 N N . SER B 1 79 ? -2.791 7.746 2.297 1 99 79 SER B N 1
ATOM 1817 C CA . SER B 1 79 ? -3.285 8.484 3.451 1 99 79 SER B CA 1
ATOM 1818 C C . SER B 1 79 ? -2.168 8.758 4.453 1 99 79 SER B C 1
ATOM 1820 O O . SER B 1 79 ? -1.994 9.898 4.902 1 99 79 SER B O 1
ATOM 1822 N N . SER B 1 80 ? -1.439 7.75 4.812 1 99 80 SER B N 1
ATOM 1823 C CA . SER B 1 80 ? -0.336 7.844 5.762 1 99 80 SER B CA 1
ATOM 1824 C C . SER B 1 80 ? 0.736 8.812 5.27 1 99 80 SER B C 1
ATOM 1826 O O . SER B 1 80 ? 1.251 9.617 6.043 1 99 80 SER B O 1
ATOM 1828 N N . CYS B 1 81 ? 1.068 8.703 4.039 1 98.94 81 CYS B N 1
ATOM 1829 C CA . CYS B 1 81 ? 2.111 9.555 3.475 1 98.94 81 CYS B CA 1
ATOM 1830 C C . CYS B 1 81 ? 1.698 11.016 3.514 1 98.94 81 CYS B C 1
ATOM 1832 O O . CYS B 1 81 ? 2.516 11.891 3.811 1 98.94 81 CYS B O 1
ATOM 1834 N N . GLN B 1 82 ? 0.448 11.344 3.146 1 98.94 82 GLN B N 1
ATOM 1835 C CA . GLN B 1 82 ? -0.068 12.703 3.242 1 98.94 82 GLN B CA 1
ATOM 1836 C C . GLN B 1 82 ? 0.056 13.242 4.664 1 98.94 82 GLN B C 1
ATOM 1838 O O . GLN B 1 82 ? 0.503 14.367 4.871 1 98.94 82 GLN B O 1
ATOM 1843 N N . LEU B 1 83 ? -0.327 12.398 5.621 1 99 83 LEU B N 1
ATOM 1844 C CA . LEU B 1 83 ? -0.192 12.789 7.02 1 99 83 LEU B CA 1
ATOM 1845 C C . LEU B 1 83 ? 1.25 13.164 7.344 1 99 83 LEU B C 1
ATOM 1847 O O . LEU B 1 83 ? 1.507 14.242 7.887 1 99 83 LEU B O 1
ATOM 1851 N N . LEU B 1 84 ? 2.102 12.289 7.047 1 98.94 84 LEU B N 1
ATOM 1852 C CA . LEU B 1 84 ? 3.5 12.453 7.43 1 98.94 84 LEU B CA 1
ATOM 1853 C C . LEU B 1 84 ? 4.105 13.688 6.762 1 98.94 84 LEU B C 1
ATOM 1855 O O . LEU B 1 84 ? 4.844 14.438 7.398 1 98.94 84 LEU B O 1
ATOM 1859 N N . SER B 1 85 ? 3.838 13.844 5.449 1 98.88 85 SER B N 1
ATOM 1860 C CA . SER B 1 85 ? 4.293 15.039 4.742 1 98.88 85 SER B CA 1
ATOM 1861 C C . SER B 1 85 ? 3.736 16.312 5.383 1 98.88 85 SER B C 1
ATOM 1863 O O . SER B 1 85 ? 4.453 17.297 5.535 1 98.88 85 SER B O 1
ATOM 1865 N N . PHE B 1 86 ? 2.48 16.25 5.77 1 98.94 86 PHE B N 1
ATOM 1866 C CA . PHE B 1 86 ? 1.821 17.406 6.359 1 98.94 86 PHE B CA 1
ATOM 1867 C C . PHE B 1 86 ? 2.428 17.75 7.715 1 98.94 86 PHE B C 1
ATOM 1869 O O . PHE B 1 86 ? 2.699 18.922 8.008 1 98.94 86 PHE B O 1
ATOM 1876 N N . LEU B 1 87 ? 2.592 16.781 8.57 1 98.94 87 LEU B N 1
ATOM 1877 C CA . LEU B 1 87 ? 3.18 17.016 9.891 1 98.94 87 LEU B CA 1
ATOM 1878 C C . LEU B 1 87 ? 4.562 17.656 9.758 1 98.94 87 LEU B C 1
ATOM 1880 O O . LEU B 1 87 ? 4.898 18.578 10.5 1 98.94 87 LEU B O 1
ATOM 1884 N N . GLY B 1 88 ? 5.379 17.109 8.836 1 98.81 88 GLY B N 1
ATOM 1885 C CA . GLY B 1 88 ? 6.684 17.703 8.602 1 98.81 88 GLY B CA 1
ATOM 1886 C C . GLY B 1 88 ? 6.617 19.156 8.18 1 98.81 88 GLY B C 1
ATOM 1887 O O . GLY B 1 88 ? 7.344 20 8.711 1 98.81 88 GLY B O 1
ATOM 1888 N N . ALA B 1 89 ? 5.766 19.438 7.227 1 98.81 89 ALA B N 1
ATOM 1889 C CA . ALA B 1 89 ? 5.578 20.812 6.754 1 98.81 89 ALA B CA 1
ATOM 1890 C C . ALA B 1 89 ? 5.109 21.719 7.887 1 98.81 89 ALA B C 1
ATOM 1892 O O . ALA B 1 89 ? 5.609 22.844 8.039 1 98.81 89 ALA B O 1
ATOM 1893 N N . ALA B 1 90 ? 4.152 21.25 8.648 1 98.88 90 ALA B N 1
ATOM 1894 C CA . ALA B 1 90 ? 3.611 22.016 9.758 1 98.88 90 ALA B CA 1
ATOM 1895 C C . ALA B 1 90 ? 4.695 22.344 10.789 1 98.88 90 ALA B C 1
ATOM 1897 O O . ALA B 1 90 ? 4.824 23.484 11.234 1 98.88 90 ALA B O 1
ATOM 1898 N N . ALA B 1 91 ? 5.441 21.375 11.148 1 98.75 91 ALA B N 1
ATOM 1899 C CA . ALA B 1 91 ? 6.5 21.547 12.133 1 98.75 91 ALA B CA 1
ATOM 1900 C C . ALA B 1 91 ? 7.52 22.594 11.664 1 98.75 91 ALA B C 1
ATOM 1902 O O . ALA B 1 91 ? 7.941 23.453 12.438 1 98.75 91 ALA B O 1
ATOM 1903 N N . ARG B 1 92 ? 7.879 22.484 10.438 1 98.56 92 ARG B N 1
ATOM 1904 C CA . ARG B 1 92 ? 8.859 23.406 9.867 1 98.56 92 ARG B CA 1
ATOM 1905 C C . ARG B 1 92 ? 8.305 24.828 9.812 1 98.56 92 ARG B C 1
ATOM 1907 O O . ARG B 1 92 ? 9.047 25.797 9.9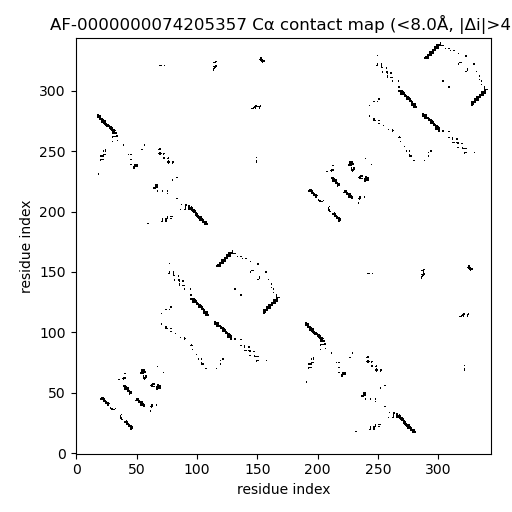69 1 98.56 92 ARG B O 1
ATOM 1914 N N . ALA B 1 93 ? 6.996 24.969 9.672 1 98.5 93 ALA B N 1
ATOM 1915 C CA . ALA B 1 93 ? 6.344 26.266 9.539 1 98.5 93 ALA B CA 1
ATOM 1916 C C . ALA B 1 93 ? 5.957 26.828 10.906 1 98.5 93 ALA B C 1
ATOM 1918 O O . ALA B 1 93 ? 5.445 27.938 11.008 1 98.5 93 ALA B O 1
ATOM 1919 N N . GLY B 1 94 ? 6.082 26.016 11.938 1 98.12 94 GLY B N 1
ATOM 1920 C CA . GLY B 1 94 ? 5.75 26.438 13.281 1 98.12 94 GLY B CA 1
ATOM 1921 C C . GLY B 1 94 ? 4.273 26.312 13.602 1 98.12 94 GLY B C 1
ATOM 1922 O O . GLY B 1 94 ? 3.777 26.938 14.539 1 98.12 94 GLY B O 1
ATOM 1923 N N . VAL B 1 95 ? 3.537 25.625 12.781 1 98.5 95 VAL B N 1
ATOM 1924 C CA . VAL B 1 95 ? 2.123 25.375 13.039 1 98.5 95 VAL B CA 1
ATOM 1925 C C . VAL B 1 95 ? 1.979 24.172 13.977 1 98.5 95 VAL B C 1
ATOM 1927 O O . VAL B 1 95 ? 2.537 23.109 13.727 1 98.5 95 VAL B O 1
ATOM 1930 N N . ASP B 1 96 ? 1.254 24.344 15.031 1 98.56 96 ASP B N 1
ATOM 1931 C CA . ASP B 1 96 ? 1.079 23.297 16.031 1 98.56 96 ASP B CA 1
ATOM 1932 C C . ASP B 1 96 ? -0.157 22.453 15.727 1 98.56 96 ASP B C 1
ATOM 1934 O O . ASP B 1 96 ? -1.272 22.812 16.109 1 98.56 96 ASP B O 1
ATOM 1938 N N . VAL B 1 97 ? 0.031 21.328 15.102 1 98.75 97 VAL B N 1
ATOM 1939 C CA . VAL B 1 97 ? -1.015 20.359 14.828 1 98.75 97 VAL B CA 1
ATOM 1940 C C . VAL B 1 97 ? -1.2 19.438 16.031 1 98.75 97 VAL B C 1
ATOM 1942 O O . VAL B 1 97 ? -0.226 18.922 16.578 1 98.75 97 VAL B O 1
ATOM 1945 N N . LEU B 1 98 ? -2.439 19.188 16.359 1 98.75 98 LEU B N 1
ATOM 1946 C CA . LEU B 1 98 ? -2.734 18.469 17.594 1 98.75 98 LEU B CA 1
ATOM 1947 C C . LEU B 1 98 ? -3.381 17.125 17.281 1 98.75 98 LEU B C 1
ATOM 1949 O O . LEU B 1 98 ? -3.322 16.203 18.094 1 98.75 98 LEU B O 1
ATOM 1953 N N . ALA B 1 99 ? -4.031 17.062 16.203 1 98.88 99 ALA B N 1
ATOM 1954 C CA . ALA B 1 99 ? -4.664 15.828 15.766 1 98.88 99 ALA B CA 1
ATOM 1955 C C . ALA B 1 99 ? -4.895 15.828 14.258 1 98.88 99 ALA B C 1
ATOM 1957 O O . ALA B 1 99 ? -4.984 16.891 13.641 1 98.88 99 ALA B O 1
ATOM 1958 N N . TYR B 1 100 ? -4.984 14.734 13.688 1 98.88 100 TYR B N 1
ATOM 1959 C CA . TYR B 1 100 ? -5.191 14.508 12.266 1 98.88 100 TYR B CA 1
ATOM 1960 C C . TYR B 1 100 ? -5.992 13.234 12.031 1 98.88 100 TYR B C 1
ATOM 1962 O O . TYR B 1 100 ? -5.629 12.156 12.523 1 98.88 100 TYR B O 1
ATOM 1970 N N . ASP B 1 101 ? -7.078 13.336 11.352 1 98.94 101 ASP B N 1
ATOM 1971 C CA . ASP B 1 101 ? -7.891 12.203 10.898 1 98.94 101 ASP B CA 1
ATOM 1972 C C . ASP B 1 101 ? -8.055 12.227 9.383 1 98.94 101 ASP B C 1
ATOM 1974 O O . ASP B 1 101 ? -8.078 13.289 8.766 1 98.94 101 ASP B O 1
ATOM 1978 N N . ASP B 1 102 ? -8.148 11.109 8.836 1 99 102 ASP B N 1
ATOM 1979 C CA . ASP B 1 102 ? -8.406 10.992 7.402 1 99 102 ASP B CA 1
ATOM 1980 C C . ASP B 1 102 ? -9.367 9.844 7.109 1 99 102 ASP B C 1
ATOM 1982 O O . ASP B 1 102 ? -9.164 8.727 7.59 1 99 102 ASP B O 1
ATOM 1986 N N . ASP B 1 103 ? -10.43 10.094 6.461 1 98.94 103 ASP B N 1
ATOM 1987 C CA . ASP B 1 103 ? -11.281 9.078 5.855 1 98.94 103 ASP B CA 1
ATOM 1988 C C . ASP B 1 103 ? -10.977 8.922 4.367 1 98.94 103 ASP B C 1
ATOM 1990 O O . ASP B 1 103 ? -11.672 9.492 3.523 1 98.94 103 ASP B O 1
ATOM 1994 N N . ALA B 1 104 ? -10.039 8.102 4.043 1 98.94 104 ALA B N 1
ATOM 1995 C CA . ALA B 1 104 ? -9.57 7.902 2.676 1 98.94 104 ALA B CA 1
ATOM 1996 C C . ALA B 1 104 ? -10.422 6.871 1.946 1 98.94 104 ALA B C 1
ATOM 1998 O O . ALA B 1 104 ? -10.852 5.879 2.539 1 98.94 104 ALA B O 1
ATOM 199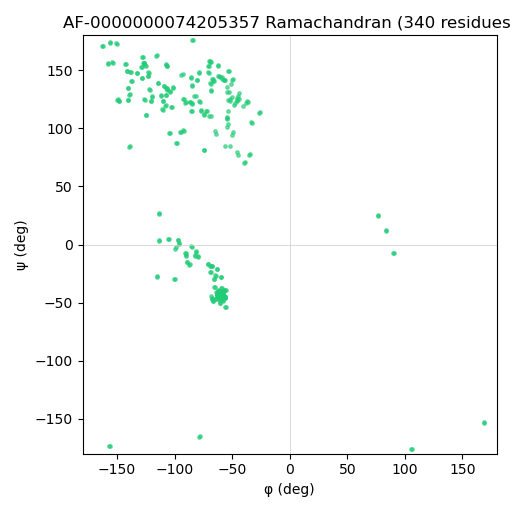9 N N . THR B 1 105 ? -10.656 7.098 0.641 1 98.88 105 THR B N 1
ATOM 2000 C CA . THR B 1 105 ? -11.461 6.164 -0.139 1 98.88 105 THR B CA 1
ATOM 2001 C C . THR B 1 105 ? -10.898 6.016 -1.55 1 98.88 105 THR B C 1
ATOM 2003 O O . THR B 1 105 ? -10.203 6.902 -2.043 1 98.88 105 THR B O 1
ATOM 2006 N N . SER B 1 106 ? -11.172 4.902 -2.18 1 98.75 106 SER B N 1
ATOM 2007 C CA . SER B 1 106 ? -10.992 4.629 -3.602 1 98.75 106 SER B CA 1
ATOM 2008 C C . SER B 1 106 ? -11.914 3.506 -4.066 1 98.75 106 SER B C 1
ATOM 2010 O O . SER B 1 106 ? -12.891 3.174 -3.387 1 98.75 106 SER B O 1
ATOM 2012 N N . HIS B 1 107 ? -11.75 3.102 -5.238 1 98.19 107 HIS B N 1
ATOM 2013 C CA . HIS B 1 107 ? -12.469 1.974 -5.816 1 98.19 107 HIS B CA 1
ATOM 2014 C C . HIS B 1 107 ? -11.664 1.328 -6.941 1 98.19 107 HIS B C 1
ATOM 2016 O O . HIS B 1 107 ? -10.758 1.951 -7.5 1 98.19 107 HIS B O 1
ATOM 2022 N N . LEU B 1 108 ? -11.992 0.133 -7.129 1 97.94 108 LEU B N 1
ATOM 2023 C CA . LEU B 1 108 ? -11.414 -0.513 -8.305 1 97.94 108 LEU B CA 1
ATOM 2024 C C . LEU B 1 108 ? -12.141 -0.093 -9.57 1 97.94 108 LEU B C 1
ATOM 2026 O O . LEU B 1 108 ? -13.359 -0.236 -9.672 1 97.94 108 LEU B O 1
ATOM 2030 N N . ASP B 1 109 ? -11.469 0.448 -10.516 1 96.94 109 ASP B N 1
ATOM 2031 C CA . ASP B 1 109 ? -12.008 0.808 -11.82 1 96.94 109 ASP B CA 1
ATOM 2032 C C . ASP B 1 109 ? -11.773 -0.31 -12.836 1 96.94 109 ASP B C 1
ATOM 2034 O O . ASP B 1 109 ? -10.75 -0.334 -13.523 1 96.94 109 ASP B O 1
ATOM 2038 N N . LEU B 1 110 ? -12.719 -1.107 -13.039 1 94.69 110 LEU B N 1
ATOM 2039 C CA . LEU B 1 110 ? -12.602 -2.264 -13.922 1 94.69 110 LEU B CA 1
ATOM 2040 C C . LEU B 1 110 ? -12.812 -1.863 -15.375 1 94.69 110 LEU B C 1
ATOM 2042 O O . LEU B 1 110 ? -12.547 -2.65 -16.281 1 94.69 110 LEU B O 1
ATOM 2046 N N . THR B 1 111 ? -13.242 -0.628 -15.602 1 94.19 111 THR B N 1
ATOM 2047 C CA . THR B 1 111 ? -13.484 -0.16 -16.969 1 94.19 111 THR B CA 1
ATOM 2048 C C . THR B 1 111 ? -12.219 0.452 -17.562 1 94.19 111 THR B C 1
ATOM 2050 O O . THR B 1 111 ? -12.125 0.661 -18.766 1 94.19 111 THR B O 1
ATOM 2053 N N . ALA B 1 112 ? -11.305 0.725 -16.688 1 94.38 112 ALA B N 1
ATOM 2054 C CA . ALA B 1 112 ? -10.016 1.194 -17.172 1 94.38 112 ALA B CA 1
ATOM 2055 C C . ALA B 1 112 ? -9.242 0.069 -17.859 1 94.38 112 ALA B C 1
ATOM 2057 O O . ALA B 1 112 ? -9.469 -1.109 -17.578 1 94.38 112 ALA B O 1
ATOM 2058 N N . THR B 1 113 ? -8.352 0.454 -18.797 1 95.12 113 THR B N 1
ATOM 2059 C CA . THR B 1 113 ? -7.488 -0.514 -19.453 1 95.12 113 THR B CA 1
ATOM 2060 C C . THR B 1 113 ? -6.02 -0.122 -19.312 1 95.12 113 THR B C 1
ATOM 2062 O O . THR B 1 113 ? -5.559 0.834 -19.938 1 95.12 113 THR B O 1
ATOM 2065 N N . PRO B 1 114 ? -5.266 -0.888 -18.547 1 96.88 114 PRO B N 1
ATOM 2066 C CA . PRO B 1 114 ? -5.625 -2.014 -17.688 1 96.88 114 PRO B CA 1
ATOM 2067 C C . PRO B 1 114 ? -6.438 -1.584 -16.469 1 96.88 114 PRO B C 1
ATOM 2069 O O . PRO B 1 114 ? -6.355 -0.428 -16.047 1 96.88 114 PRO B O 1
ATOM 2072 N N . ALA B 1 115 ? -7.203 -2.566 -15.898 1 97.5 115 ALA B N 1
ATOM 2073 C CA . ALA B 1 115 ? -7.934 -2.314 -14.656 1 97.5 115 ALA B CA 1
ATOM 2074 C C . ALA B 1 115 ? -6.984 -1.863 -13.547 1 97.5 115 ALA B C 1
ATOM 2076 O O . ALA B 1 115 ? -5.871 -2.377 -13.422 1 97.5 115 ALA B O 1
ATOM 2077 N N . ARG B 1 116 ? -7.41 -0.937 -12.727 1 98.31 116 ARG B N 1
ATOM 2078 C CA . ARG B 1 116 ? -6.594 -0.294 -11.703 1 98.31 116 ARG B CA 1
ATOM 2079 C C . ARG B 1 116 ? -7.469 0.406 -10.664 1 98.31 116 ARG B C 1
ATOM 2081 O O . ARG B 1 116 ? -8.688 0.473 -10.82 1 98.31 116 ARG B O 1
ATOM 2088 N N . LEU B 1 117 ? -6.875 0.864 -9.602 1 98.62 117 LEU B N 1
ATOM 2089 C CA . LEU B 1 117 ? -7.613 1.724 -8.68 1 98.62 117 LEU B CA 1
ATOM 2090 C C . LEU B 1 117 ? -8.039 3.016 -9.375 1 98.62 117 LEU B C 1
ATOM 2092 O O . LEU B 1 117 ? -7.305 3.549 -10.203 1 98.62 117 LEU B O 1
ATOM 2096 N N . GLY B 1 118 ? -9.203 3.508 -9.016 1 98.31 118 GLY B N 1
ATOM 2097 C CA . GLY B 1 118 ? -9.594 4.859 -9.383 1 98.31 118 GLY B CA 1
ATOM 2098 C C . GLY B 1 118 ? -8.953 5.926 -8.516 1 98.31 118 GLY B C 1
ATOM 2099 O O . GLY B 1 118 ? -7.969 5.656 -7.816 1 98.31 118 GLY B O 1
ATOM 2100 N N . THR B 1 119 ? -9.523 7.125 -8.602 1 98.62 119 THR B N 1
ATOM 2101 C CA . THR B 1 119 ? -9.047 8.258 -7.812 1 98.62 119 THR B CA 1
ATOM 2102 C C . THR B 1 119 ? -9.016 7.898 -6.328 1 98.62 119 THR B C 1
ATOM 2104 O O . THR B 1 119 ? -9.945 7.273 -5.816 1 98.62 119 THR B O 1
ATOM 2107 N N . ILE B 1 120 ? -7.953 8.172 -5.691 1 98.88 120 ILE B N 1
ATOM 2108 C CA . ILE B 1 120 ? -7.875 8.102 -4.238 1 98.88 120 ILE B CA 1
ATOM 2109 C C . ILE B 1 120 ? -8.242 9.453 -3.637 1 98.88 120 ILE B C 1
ATOM 2111 O O . ILE B 1 120 ? -7.609 10.469 -3.947 1 98.88 120 ILE B O 1
ATOM 2115 N N . ARG B 1 121 ? -9.227 9.453 -2.809 1 98.94 121 ARG B N 1
ATOM 2116 C CA . ARG B 1 121 ? -9.688 10.688 -2.17 1 98.94 121 ARG B CA 1
ATOM 2117 C C . ARG B 1 121 ? -9.352 10.688 -0.682 1 98.94 121 ARG B C 1
ATOM 2119 O O . ARG B 1 121 ? -9.734 9.766 0.046 1 98.94 121 ARG B O 1
ATOM 2126 N N . LEU B 1 122 ? -8.641 11.672 -0.25 1 98.94 122 LEU B N 1
ATOM 2127 C CA . LEU B 1 122 ? -8.336 11.875 1.161 1 98.94 122 LEU B CA 1
ATOM 2128 C C . LEU B 1 122 ? -9.203 12.969 1.757 1 98.94 122 LEU B C 1
ATOM 2130 O O . LEU B 1 122 ? -9.211 14.102 1.267 1 98.94 122 LEU B O 1
ATOM 2134 N N . ALA B 1 123 ? -9.977 12.617 2.719 1 98.94 123 ALA B N 1
ATOM 2135 C CA . ALA B 1 123 ? -10.812 13.562 3.459 1 98.94 123 ALA B CA 1
ATOM 2136 C C . ALA B 1 123 ? -10.227 13.836 4.84 1 98.94 123 ALA B C 1
ATOM 2138 O O . ALA B 1 123 ? -10.586 13.172 5.816 1 98.94 123 ALA B O 1
ATOM 2139 N N . VAL B 1 124 ? -9.5 14.875 4.953 1 98.94 124 VAL B N 1
ATOM 2140 C CA . VAL B 1 124 ? -8.617 15.125 6.09 1 98.94 124 VAL B CA 1
ATOM 2141 C C . VAL B 1 124 ? -9.273 16.125 7.039 1 98.94 124 VAL B C 1
ATOM 2143 O O . VAL B 1 124 ? -9.867 17.109 6.602 1 98.94 124 VAL B O 1
ATOM 2146 N N . THR B 1 125 ? -9.203 15.836 8.297 1 98.88 125 THR B N 1
ATOM 2147 C CA . THR B 1 125 ? -9.523 16.781 9.359 1 98.88 125 THR B CA 1
ATOM 2148 C C . THR B 1 125 ? -8.312 17.016 10.266 1 98.88 125 THR B C 1
ATOM 2150 O O . THR B 1 125 ? -7.746 16.062 10.805 1 98.88 125 THR B O 1
ATOM 2153 N N . VAL B 1 126 ? -8.016 18.25 10.406 1 98.81 126 VAL B N 1
ATOM 2154 C CA . VAL B 1 126 ? -6.848 18.625 11.203 1 98.81 126 VAL B CA 1
ATOM 2155 C C . VAL B 1 126 ? -7.273 19.531 12.359 1 98.81 126 VAL B C 1
ATOM 2157 O O . VAL B 1 126 ? -8.023 20.484 12.164 1 98.81 126 VAL B O 1
ATOM 2160 N N . ARG B 1 127 ? -6.773 19.219 13.539 1 98.81 127 ARG B N 1
ATOM 2161 C CA . ARG B 1 127 ? -6.918 20.109 14.68 1 98.81 127 ARG B CA 1
ATOM 2162 C C . ARG B 1 127 ? -5.617 20.844 14.969 1 98.81 127 ARG B C 1
ATOM 2164 O O . ARG B 1 127 ? -4.559 20.219 15.086 1 98.81 127 ARG B O 1
ATOM 2171 N N . VAL B 1 128 ? -5.777 22.141 15.133 1 98.69 128 VAL B N 1
ATOM 2172 C CA . VAL B 1 128 ? -4.586 22.953 15.359 1 98.69 128 VAL B CA 1
ATOM 2173 C C . VAL B 1 128 ? -4.773 23.812 16.609 1 98.69 128 VAL B C 1
ATOM 2175 O O . VAL B 1 128 ? -5.895 23.969 17.094 1 98.69 128 VAL B O 1
ATOM 2178 N N . ALA B 1 129 ? -3.707 24.266 17.109 1 97.88 129 ALA B N 1
ATOM 2179 C CA . ALA B 1 129 ? -3.717 25.109 18.297 1 97.88 129 ALA B CA 1
ATOM 2180 C C . ALA B 1 129 ? -4.48 26.406 18.047 1 97.88 129 ALA B C 1
ATOM 2182 O O . ALA B 1 129 ? -4.547 26.891 16.906 1 97.88 129 ALA B O 1
ATOM 2183 N N . ALA B 1 130 ? -5.012 26.969 19.094 1 96.5 130 ALA B N 1
ATOM 2184 C CA . ALA B 1 130 ? -5.695 28.266 19.016 1 96.5 130 ALA B CA 1
ATOM 2185 C C . ALA B 1 130 ? -4.77 29.344 18.453 1 96.5 130 ALA B C 1
ATOM 2187 O O . ALA B 1 130 ? -3.576 29.375 18.766 1 96.5 130 ALA B O 1
ATOM 2188 N N . GLY B 1 131 ? -5.348 30.172 17.656 1 95.88 131 GLY B N 1
ATOM 2189 C CA . GLY B 1 131 ? -4.582 31.281 17.109 1 95.88 131 GLY B CA 1
ATOM 2190 C C . GLY B 1 131 ? -3.918 30.938 15.781 1 95.88 131 GLY B C 1
ATOM 2191 O O . GLY B 1 131 ? -3.359 31.828 15.125 1 95.88 131 GLY B O 1
ATOM 2192 N N . THR B 1 132 ? -3.969 29.688 15.359 1 97.38 132 THR B N 1
ATOM 2193 C CA . THR B 1 132 ? -3.361 29.266 14.102 1 97.38 132 THR B CA 1
ATOM 2194 C C . THR B 1 132 ? -4.105 29.859 12.914 1 97.38 132 THR B C 1
ATOM 2196 O O . THR B 1 132 ? -5.336 29.906 12.898 1 97.38 132 THR B O 1
ATOM 2199 N N . ASP B 1 133 ? -3.383 30.312 11.914 1 96.62 133 ASP B N 1
ATOM 2200 C CA . ASP B 1 133 ? -3.947 30.797 10.656 1 96.62 133 ASP B CA 1
ATOM 2201 C C . ASP B 1 133 ? -4.43 29.641 9.789 1 96.62 133 ASP B C 1
ATOM 2203 O O . ASP B 1 133 ? -3.623 28.891 9.242 1 96.62 133 ASP B O 1
ATOM 2207 N N . GLU B 1 134 ? -5.695 29.562 9.633 1 97.38 134 GLU B N 1
ATOM 2208 C CA . GLU B 1 134 ? -6.277 28.453 8.875 1 97.38 134 GLU B CA 1
ATOM 2209 C C . GLU B 1 134 ? -5.781 28.453 7.434 1 97.38 134 GLU B C 1
ATOM 2211 O O . GLU B 1 134 ? -5.578 27.391 6.844 1 97.38 134 GLU B O 1
ATOM 2216 N N . ALA B 1 135 ? -5.664 29.609 6.832 1 98 135 ALA B N 1
ATOM 2217 C CA . ALA B 1 135 ? -5.184 29.703 5.453 1 98 135 ALA B CA 1
ATOM 2218 C C . ALA B 1 135 ? -3.803 29.062 5.312 1 98 135 ALA B C 1
ATOM 2220 O O . ALA B 1 135 ? -3.514 28.422 4.305 1 98 135 ALA B O 1
ATOM 2221 N N . LEU B 1 136 ? -2.961 29.281 6.336 1 98.5 136 LEU B N 1
ATOM 2222 C CA . LEU B 1 136 ? -1.636 28.672 6.332 1 98.5 136 LEU B CA 1
ATOM 2223 C C . LEU B 1 136 ? -1.7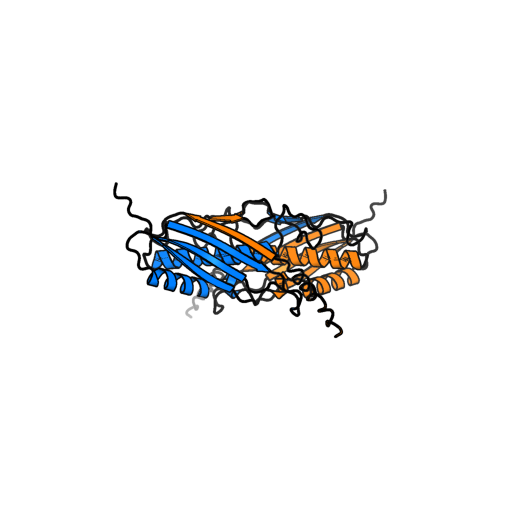37 27.156 6.387 1 98.5 136 LEU B C 1
ATOM 2225 O O . LEU B 1 136 ? -0.992 26.453 5.699 1 98.5 136 LEU B O 1
ATOM 2229 N N . VAL B 1 137 ? -2.643 26.609 7.18 1 98.75 137 VAL B N 1
ATOM 2230 C CA . VAL B 1 137 ? -2.832 25.172 7.305 1 98.75 137 VAL B CA 1
ATOM 2231 C C . VAL B 1 137 ? -3.184 24.578 5.941 1 98.75 137 VAL B C 1
ATOM 2233 O O . VAL B 1 137 ? -2.637 23.547 5.547 1 98.75 137 VAL B O 1
ATOM 2236 N N . HIS B 1 138 ? -4.074 25.234 5.227 1 98.75 138 HIS B N 1
ATOM 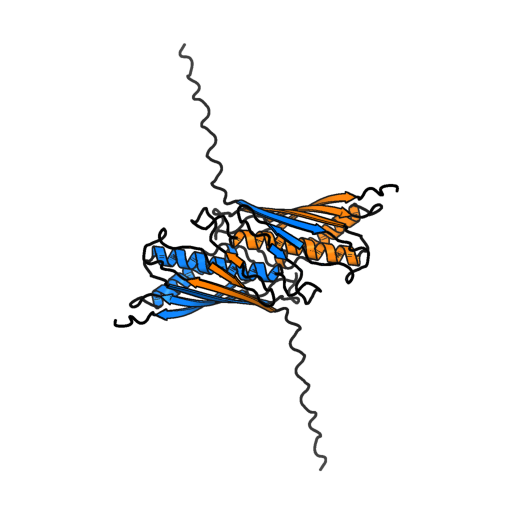2237 C CA . HIS B 1 138 ? -4.457 24.766 3.9 1 98.75 138 HIS B CA 1
ATOM 2238 C C . HIS B 1 138 ? -3.273 24.797 2.939 1 98.75 138 HIS B C 1
ATOM 2240 O O . HIS B 1 138 ? -3.1 23.875 2.137 1 98.75 138 HIS B O 1
ATOM 2246 N N . GLU B 1 139 ? -2.514 25.859 3.014 1 98.81 139 GLU B N 1
ATOM 2247 C CA . GLU B 1 139 ? -1.32 25.953 2.18 1 98.81 139 GLU B CA 1
ATOM 2248 C C . GLU B 1 139 ? -0.357 24.797 2.465 1 98.81 139 GLU B C 1
ATOM 2250 O O . GLU B 1 139 ? 0.193 24.203 1.539 1 98.81 139 GLU B O 1
ATOM 2255 N N . LEU B 1 140 ? -0.154 24.547 3.705 1 98.88 140 LEU B N 1
ATOM 2256 C CA . LEU B 1 140 ? 0.755 23.484 4.105 1 98.88 140 LEU B CA 1
ATOM 2257 C C . LEU B 1 140 ? 0.22 22.125 3.676 1 98.88 140 LEU B C 1
ATOM 2259 O O . LEU B 1 140 ? 0.995 21.234 3.336 1 98.88 140 LEU B O 1
ATOM 2263 N N . ALA B 1 141 ? -1.112 21.922 3.734 1 98.88 141 ALA B N 1
ATOM 2264 C CA . ALA B 1 141 ? -1.713 20.688 3.252 1 98.88 141 ALA B CA 1
ATOM 2265 C C . ALA B 1 141 ? -1.429 20.469 1.767 1 98.88 141 ALA B C 1
ATOM 2267 O O . ALA B 1 141 ? -1.135 19.359 1.332 1 98.88 141 ALA B O 1
ATOM 2268 N N . GLU B 1 142 ? -1.489 21.516 0.983 1 98.69 142 GLU B N 1
ATOM 2269 C CA . GLU B 1 142 ? -1.187 21.453 -0.443 1 98.69 142 GLU B CA 1
ATOM 2270 C C . GLU B 1 142 ? 0.292 21.156 -0.681 1 98.69 142 GLU B C 1
ATOM 2272 O O . GLU B 1 142 ? 0.64 20.375 -1.57 1 98.69 142 GLU B O 1
ATOM 2277 N N . GLN B 1 143 ? 1.104 21.859 0.05 1 98.75 143 GLN B N 1
ATOM 2278 C CA . GLN B 1 143 ? 2.537 21.594 -0.03 1 98.75 143 GLN B CA 1
ATOM 2279 C C . GLN B 1 143 ? 2.846 20.125 0.28 1 98.75 143 GLN B C 1
ATOM 2281 O O . GLN B 1 143 ? 3.67 19.516 -0.394 1 98.75 143 GLN B O 1
ATOM 2286 N N . ALA B 1 144 ? 2.221 19.625 1.312 1 98.81 144 ALA B N 1
ATOM 2287 C CA . ALA B 1 144 ? 2.387 18.234 1.71 1 98.81 144 ALA B CA 1
ATOM 2288 C C . ALA B 1 144 ? 2.004 17.297 0.573 1 98.81 144 ALA B C 1
ATOM 2290 O O . ALA B 1 144 ? 2.686 16.297 0.33 1 98.81 144 ALA B O 1
ATOM 2291 N N . HIS B 1 145 ? 0.901 17.578 -0.099 1 98.81 145 HIS B N 1
ATOM 2292 C CA . HIS B 1 145 ? 0.451 16.75 -1.211 1 98.81 145 HIS B CA 1
ATOM 2293 C C . HIS B 1 145 ? 1.495 16.703 -2.32 1 98.81 145 HIS B C 1
ATOM 2295 O O . HIS B 1 145 ? 1.778 15.641 -2.869 1 98.81 145 HIS B O 1
ATOM 2301 N N . ARG B 1 146 ? 2.113 17.797 -2.631 1 98.06 146 ARG B N 1
ATOM 2302 C CA . ARG B 1 146 ? 3.125 17.875 -3.68 1 98.06 146 ARG B CA 1
ATOM 2303 C C . ARG B 1 146 ? 4.387 17.125 -3.277 1 98.06 146 ARG B C 1
ATOM 2305 O O . ARG B 1 146 ? 5.141 16.656 -4.137 1 98.06 146 ARG B O 1
ATOM 2312 N N . ALA B 1 147 ? 4.566 16.969 -1.979 1 98.25 147 ALA B N 1
ATOM 2313 C CA . ALA B 1 147 ? 5.789 16.375 -1.463 1 98.25 147 ALA B CA 1
ATOM 2314 C C . ALA B 1 147 ? 5.57 14.898 -1.119 1 98.25 147 ALA B C 1
ATOM 2316 O O . ALA B 1 147 ? 6.492 14.219 -0.665 1 98.25 147 ALA B O 1
ATOM 2317 N N . CYS B 1 148 ? 4.402 14.438 -1.247 1 98.5 148 CYS B N 1
ATOM 2318 C CA . CYS B 1 148 ? 4.047 13.078 -0.835 1 98.5 148 CYS B CA 1
ATOM 2319 C C . CYS B 1 148 ? 4.648 12.047 -1.781 1 98.5 148 CYS B C 1
ATOM 2321 O O . CYS B 1 148 ? 4.234 11.945 -2.938 1 98.5 148 CYS B O 1
ATOM 2323 N N . TYR B 1 149 ? 5.562 11.211 -1.307 1 98.62 149 TYR B N 1
ATOM 2324 C CA . TYR B 1 149 ? 6.27 10.219 -2.113 1 98.62 149 TYR B CA 1
ATOM 2325 C C . TYR B 1 149 ? 5.301 9.203 -2.707 1 98.62 149 TYR B C 1
ATOM 2327 O O . TYR B 1 149 ? 5.461 8.789 -3.855 1 98.62 149 TYR B O 1
ATOM 2335 N N . VAL B 1 150 ? 4.316 8.766 -1.876 1 98.94 150 VAL B N 1
ATOM 2336 C CA . VAL B 1 150 ? 3.387 7.734 -2.33 1 98.94 150 VAL B CA 1
ATOM 2337 C C . VAL B 1 150 ? 2.502 8.297 -3.441 1 98.94 150 VAL B C 1
ATOM 2339 O O . VAL B 1 150 ? 2.332 7.664 -4.488 1 98.94 150 VAL B O 1
ATOM 2342 N N . ALA B 1 151 ? 1.948 9.492 -3.227 1 98.88 151 ALA B N 1
ATOM 2343 C CA . ALA B 1 151 ? 1.15 10.094 -4.293 1 98.88 151 ALA B CA 1
ATOM 2344 C C . ALA B 1 151 ? 1.956 10.203 -5.582 1 98.88 151 ALA B C 1
ATOM 2346 O O . ALA B 1 151 ? 1.438 9.938 -6.672 1 98.88 151 ALA B O 1
ATOM 2347 N N . SER B 1 152 ? 3.236 10.547 -5.5 1 98.75 152 SER B N 1
ATOM 2348 C CA . SER B 1 152 ? 4.109 10.703 -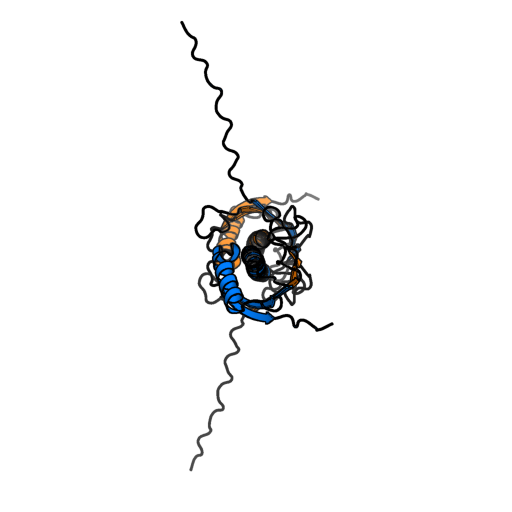6.66 1 98.75 152 SER B CA 1
ATOM 2349 C C . SER B 1 152 ? 4.43 9.359 -7.297 1 98.75 152 SER B C 1
ATOM 2351 O O . SER B 1 152 ? 4.934 9.305 -8.422 1 98.75 152 SER B O 1
ATOM 2353 N N . THR B 1 153 ? 4.211 8.32 -6.617 1 98.81 153 THR B N 1
ATOM 2354 C CA . THR B 1 153 ? 4.469 6.961 -7.09 1 98.81 153 THR B CA 1
ATOM 2355 C C . THR B 1 153 ? 3.26 6.414 -7.848 1 98.81 153 THR B C 1
ATOM 2357 O O . THR B 1 153 ? 3.373 5.434 -8.586 1 98.81 153 THR B O 1
ATOM 2360 N N . LEU B 1 154 ? 2.094 7 -7.699 1 98.88 154 LEU B N 1
ATOM 2361 C CA . LEU B 1 154 ? 0.845 6.496 -8.266 1 98.88 154 LEU B CA 1
ATOM 2362 C C . LEU B 1 154 ? 0.57 7.121 -9.625 1 98.88 154 LEU B C 1
ATOM 2364 O O . LEU B 1 154 ? 0.865 8.297 -9.844 1 98.88 154 LEU B O 1
ATOM 2368 N N . ALA B 1 155 ? -0.033 6.363 -10.492 1 98.25 155 ALA B N 1
ATOM 2369 C CA . ALA B 1 155 ? -0.438 6.812 -11.82 1 98.25 155 ALA B CA 1
ATOM 2370 C C . ALA B 1 155 ? -1.862 7.359 -11.805 1 98.25 155 ALA B C 1
ATOM 2372 O O . ALA B 1 155 ? -2.355 7.859 -12.82 1 98.25 155 ALA B O 1
ATOM 2373 N N . VAL B 1 156 ? -2.539 7.227 -10.719 1 98.56 156 VAL B N 1
ATOM 2374 C CA . VAL B 1 156 ? -3.916 7.688 -10.562 1 98.56 156 VAL B CA 1
ATOM 2375 C C . VAL B 1 156 ? -3.945 8.938 -9.68 1 98.56 156 VAL B C 1
ATOM 2377 O O . VAL B 1 156 ? -3.061 9.133 -8.844 1 98.56 156 VAL B O 1
ATOM 2380 N N . PRO B 1 157 ? -4.969 9.766 -9.867 1 98.5 157 PRO B N 1
ATOM 2381 C CA . PRO B 1 157 ? -4.988 11 -9.07 1 98.5 157 PRO B CA 1
ATOM 2382 C C . PRO B 1 157 ? -5.203 10.734 -7.582 1 98.5 157 PRO B C 1
ATOM 2384 O O . PRO B 1 157 ? -5.93 9.812 -7.215 1 98.5 157 PRO B O 1
ATOM 2387 N N . VAL B 1 158 ? -4.559 11.477 -6.754 1 98.94 158 VAL B N 1
ATOM 2388 C CA . VAL B 1 158 ? -4.844 11.602 -5.328 1 98.94 158 VAL B CA 1
ATOM 2389 C C . VAL B 1 158 ? -5.406 12.992 -5.035 1 98.94 158 VAL B C 1
ATOM 2391 O O . VAL B 1 158 ? -4.734 14 -5.266 1 98.94 158 VAL B O 1
ATOM 2394 N N . GLU B 1 159 ? -6.598 13.047 -4.594 1 98.94 159 GLU B N 1
ATOM 2395 C CA . GLU B 1 159 ? -7.258 14.312 -4.277 1 98.94 159 GLU B CA 1
ATOM 2396 C C . GLU B 1 159 ? -7.383 14.5 -2.77 1 98.94 159 GLU B C 1
ATOM 2398 O O . GLU B 1 159 ? -7.824 13.602 -2.057 1 98.94 159 GLU B O 1
ATOM 2403 N N . VAL B 1 160 ? -7.055 15.688 -2.283 1 98.94 160 VAL B N 1
ATOM 2404 C CA . VAL B 1 160 ? -7.043 15.953 -0.848 1 98.94 160 VAL B CA 1
ATOM 2405 C C . VAL B 1 160 ? -8.016 17.078 -0.519 1 98.94 160 VAL B C 1
ATOM 2407 O O . VAL B 1 160 ? -7.945 18.156 -1.103 1 98.94 160 VAL B O 1
ATOM 2410 N N . SER B 1 161 ? -8.914 16.828 0.317 1 98.88 161 SER B N 1
ATOM 2411 C CA . SER B 1 161 ? -9.727 17.844 0.965 1 98.88 161 SER B CA 1
ATOM 2412 C C . SER B 1 161 ? -9.375 17.984 2.441 1 98.88 161 SER B C 1
ATOM 2414 O O . SER B 1 161 ? -9.188 16.984 3.137 1 98.88 161 SER B O 1
ATOM 2416 N N . THR B 1 162 ? -9.266 19.234 2.92 1 98.81 162 THR B N 1
ATOM 2417 C CA . THR B 1 162 ? -8.812 19.484 4.285 1 98.81 162 THR B CA 1
ATOM 2418 C C . THR B 1 162 ? -9.812 20.344 5.043 1 98.81 162 THR B C 1
ATOM 2420 O O . THR B 1 162 ? -10.227 21.406 4.555 1 98.81 162 THR B O 1
ATOM 2423 N N . THR B 1 163 ? -10.242 19.844 6.152 1 98.75 163 THR B N 1
ATOM 2424 C CA . THR B 1 163 ? -11.016 20.609 7.121 1 98.75 163 THR B CA 1
ATOM 2425 C C . THR B 1 163 ? -10.164 20.938 8.344 1 98.75 163 THR B C 1
ATOM 2427 O O . THR B 1 163 ? -9.484 20.078 8.891 1 98.75 163 THR B O 1
ATOM 2430 N N . VAL B 1 164 ? -10.234 22.203 8.758 1 98.56 164 VAL B N 1
ATOM 2431 C CA . VAL B 1 164 ? -9.422 22.641 9.883 1 98.56 164 VAL B CA 1
ATOM 2432 C C . VAL B 1 164 ? -10.32 22.969 11.078 1 98.56 164 VAL B C 1
ATOM 2434 O O . VAL B 1 164 ? -11.328 23.656 10.93 1 98.56 164 VAL B O 1
ATOM 2437 N N . THR B 1 165 ? -9.969 22.375 12.172 1 97.06 165 THR B N 1
ATOM 2438 C CA . THR B 1 165 ? -10.609 22.719 13.43 1 97.06 165 THR B CA 1
ATOM 2439 C C . THR B 1 165 ? -9.609 23.359 14.391 1 97.06 165 THR B C 1
ATOM 2441 O O . THR B 1 165 ? -8.445 22.953 14.438 1 97.06 165 THR B O 1
ATOM 2444 N N . VAL B 1 166 ? -9.992 24.375 15.109 1 91.19 166 VAL B N 1
ATOM 2445 C CA . VAL B 1 166 ? -9.094 25.094 16 1 91.19 166 VAL B CA 1
ATOM 2446 C C . VAL B 1 166 ? -9.438 24.781 17.453 1 91.19 166 VAL B C 1
ATOM 2448 O O . VAL B 1 166 ? -10.609 24.797 17.828 1 91.19 166 VAL B O 1
ATOM 2451 N N . GLY B 1 167 ? -8.469 24.188 18.203 1 81.06 167 GLY B N 1
ATOM 2452 C CA . GLY B 1 167 ? -8.672 23.891 19.609 1 81.06 167 GLY B CA 1
ATOM 2453 C C . GLY B 1 167 ? -9.148 25.094 20.406 1 81.06 167 GLY B C 1
ATOM 2454 O O . GLY B 1 167 ? -8.836 26.234 20.062 1 81.06 167 GLY B O 1
ATOM 2455 N N . THR B 1 168 ? -10.336 24.938 21.141 1 62.72 168 THR B N 1
ATOM 2456 C CA . THR B 1 168 ? -10.805 25.984 22.047 1 62.72 168 THR B CA 1
ATOM 2457 C C . THR B 1 168 ? -9.883 26.109 23.25 1 62.72 168 THR B C 1
ATOM 2459 O O . THR B 1 168 ? -9.32 25.125 23.719 1 62.72 168 THR B O 1
ATOM 2462 N N . VAL B 1 169 ? -9.156 27.141 23.375 1 49.94 169 VAL B N 1
ATOM 2463 C CA . VAL B 1 169 ? -8.508 27.453 24.656 1 49.94 169 VAL B CA 1
ATOM 2464 C C . VAL B 1 169 ? -9.5 27.297 25.797 1 49.94 169 VAL B C 1
ATOM 2466 O O . VAL B 1 169 ? -10.547 27.938 25.828 1 49.94 169 VAL B O 1
ATOM 2469 N N . THR B 1 170 ? -9.734 26.078 26.219 1 43 170 THR B N 1
ATOM 2470 C CA . THR B 1 170 ? -10.57 26.141 27.406 1 43 170 THR B CA 1
ATOM 2471 C C . THR B 1 170 ? -9.945 27.031 28.469 1 43 170 THR B C 1
ATOM 2473 O O . THR B 1 170 ? -8.773 26.859 28.812 1 43 170 THR B O 1
ATOM 2476 N N . ALA B 1 171 ? -10.438 28.234 28.578 1 41.09 171 ALA B N 1
ATOM 2477 C CA . ALA B 1 171 ? -10.203 29.062 29.766 1 41.09 171 ALA B CA 1
ATOM 2478 C C . ALA B 1 171 ? -10.25 28.234 31.031 1 41.09 171 ALA B C 1
ATOM 2480 O O . ALA B 1 171 ? -11.297 27.672 31.391 1 41.09 171 ALA B O 1
ATOM 2481 N N . GLY B 1 172 ? -9.211 27.344 31.281 1 31.84 172 GLY B N 1
ATOM 2482 C CA . GLY B 1 172 ? -9.133 27.141 32.719 1 31.84 172 GLY B CA 1
ATOM 2483 C C . GLY B 1 172 ? -8.906 28.438 33.469 1 31.84 172 GLY B C 1
ATOM 2484 O O . GLY B 1 172 ? -8.383 29.406 32.938 1 31.84 172 GLY B O 1
#

Foldseek 3Di:
DDDPPPDPPDDPDPDPPDPDWDKDKDDDWDCPVDQQHTAQWIWMDIPPDDDIAIEGDDVVSVYDPVGHYPVNVLLVLQQVLLVVLLVVLCVVVVWAWDDKDWDKDWDWDVVDVPTDIAEIEIEMEIETEPPDDVVVSVVSSVVSCVVRPSCVVDPHHYHYDYHYDYDDPPPD/DDDPPPDDPPDPDPDPPDPDWDKDKDDDWDCPVDQQHTAQWIWMDIPPDDDIAIEGDDVVSVYDPVGHYPVNVLLVLQQVLLVVLLVVLCVVVVWAWDDKDWDKDWDWDVVDVPTDIAEIEIEMEIETEPPDDVVVSVVSSVVSCVVRPSCVVDPHHYHYDYHYDYDDPPPD